Protein AF-0000000077060217 (afdb_homodimer)

Organism: Zymoseptoria tritici (strain CBS 115943 / IPO323) (NCBI:txid336722)

Foldseek 3Di:
DDKAKDKDKDWLDPPPDPPQDFLLLLQLLVVCCLAFVVLQDVQWPGKDFDDDDDFKTWIKTWGPDDVVRHTDIWIWIWGHDPPFKIWTATPVGKIKMWGWDADDVSDRRRIMIMIIITDDDPPDDPPDPVSVVVNVVVHVVNVSRRVSSSVSSNVCVVVVNRD/DDKAKDKDKDWLDPPPDPPQDFLLLLQLLVVCCLAFVVLQDVQWPGKDFDDDDDFKTWIKTWGPDDVVRHTDIWIWIWGHDPPFKIWTATPVGKIKMWGWDADDVSDRRRIMIMIIITDDDPPDDPPDPVSVVVNVVVHVVNVSRRVSSSVSSNVCVVVVNRD

Nearest PDB structures (foldseek):
  2ffs-assembly1_B  TM=7.311E-01  e=1.192E-08  Pseudomonas aeruginosa PAO1
  3tvr-assembly1_A  TM=7.429E-01  e=2.629E-05  Streptomyces coelicolor
  2kf2-assembly1_A  TM=7.681E-01  e=3.930E-05  Streptomyces coelicolor A3(2)
  2il5-assembly1_A  TM=6.951E-01  e=1.862E-05  Staphylococcus aureus subsp. aureus USA300
  7v28-assembly1_F  TM=3.786E-01  e=3.082E-02  Comamonas testosteroni KF-1

InterPro domains:
  IPR015075 Acetylaranotin biosynthesis cluster protein L [PF08982] (6-160)
  IPR023393 START-like domain supe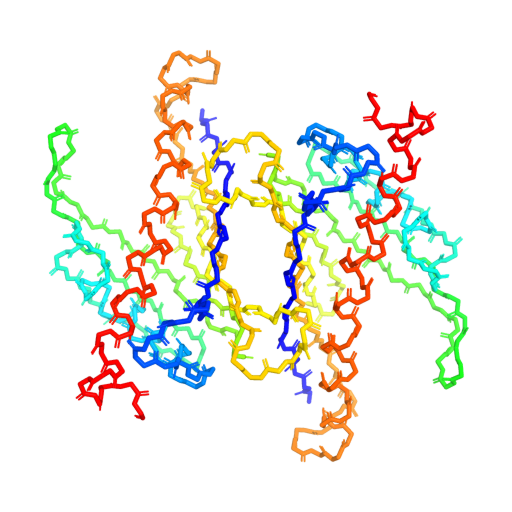rfamily [G3DSA:3.30.530.20] (7-161)

Secondary structure (DSSP, 8-state):
-EEEEEEEEEESS-TT-SSPPPHHHHHHHHHHHHH-GGGT-TTEEEEEEEEEETTEEEEEEEE--BTTB--EEEEEEEEEETTTEEEEE-TTS-EEEEEEEE-TT--TT-EEEEEEEEEEETT--TTSHHHHHHHHHHHHHHHHHHHHHHHHHHHHHHTT---/-EEEEEEEEEESS-TT-SSPPPHHHHHHHHHHHHH-GGGT-TTEEEEEEEEEETTEEEEEEEE--BTTB--EEEEEEEEEETTTEEEEE-TTS-EEEEEEEE-TT--TT-EEEEEEEEEEETT--TTSHHHHHHHHHHHHHHHHHHHHHHHHHHHHHHTT---

Sequence (326 aa):
MVVINCAYTEQINPAGATPVLTRDQVWNGLQRKIRKAQDFVPIITGCDVLEESENEVTREAHFKERPGYPAHSVKEVCKSYFPTRVDFWQPNGALITNTVSYGPSLEEGDMNMTYTFEWRHEDVKEGSEEHKKVAKYSIEGAKMAVHNSIEAMRKMAGAGELDMVVINCAYTEQINPAGATPVLTRDQVWNGLQRKIRKAQDFVPIITGCDVLEESENEVTREAHFKERPGYPAHSVKEVCKSYFPTRVDFWQPNGALITNTVSYGPSLEEGDMNMTYTFEWRHEDVKEGSEEHKKVAKYSIEGAKMAVHNSIEAMRKMAGAGELD

Structure (mmCIF, N/CA/C/O backbone):
data_AF-0000000077060217-model_v1
#
loop_
_entity.id
_entity.type
_entity.pdbx_description
1 polymer 'DUF1857-domain-containing protein'
#
loop_
_atom_site.group_PDB
_atom_site.id
_atom_site.type_symbol
_atom_site.label_atom_id
_atom_site.label_alt_id
_atom_site.label_comp_id
_atom_site.label_asym_id
_atom_site.label_entity_id
_atom_site.label_seq_id
_atom_site.pdbx_PDB_ins_code
_atom_site.Cartn_x
_atom_site.Cartn_y
_atom_site.Cartn_z
_atom_site.occupancy
_atom_site.B_iso_or_equiv
_atom_site.auth_seq_id
_atom_site.auth_comp_id
_atom_site.auth_asym_id
_atom_site.auth_atom_id
_atom_site.pdbx_PDB_model_num
ATOM 1 N N . MET A 1 1 ? -19.281 -11.391 10.977 1 89.06 1 MET A N 1
ATOM 2 C CA . MET A 1 1 ? -18.297 -10.328 10.812 1 89.06 1 MET A CA 1
ATOM 3 C C . MET A 1 1 ? -17.734 -10.32 9.391 1 89.06 1 MET A C 1
ATOM 5 O O . MET A 1 1 ? -17.375 -11.367 8.852 1 89.06 1 MET A O 1
ATOM 9 N N . VAL A 1 2 ? -17.797 -9.102 8.781 1 95.62 2 VAL A N 1
ATOM 10 C CA . VAL A 1 2 ? -17.328 -8.961 7.406 1 95.62 2 VAL A CA 1
ATOM 11 C C . VAL A 1 2 ? -16.078 -8.086 7.379 1 95.62 2 VAL A C 1
ATOM 13 O O . VAL A 1 2 ? -16.016 -7.066 8.07 1 95.62 2 VAL A O 1
ATOM 16 N N . VAL A 1 3 ? -15.078 -8.547 6.648 1 96.94 3 VAL A N 1
ATOM 17 C CA . VAL A 1 3 ? -13.891 -7.734 6.379 1 96.94 3 VAL A CA 1
ATOM 18 C C . VAL A 1 3 ? -13.898 -7.277 4.922 1 96.94 3 VAL A C 1
ATOM 20 O O . VAL A 1 3 ? -14.055 -8.094 4.012 1 96.94 3 VAL A O 1
ATOM 23 N N . ILE A 1 4 ? -13.773 -5.996 4.711 1 97.88 4 ILE A N 1
ATOM 24 C CA . ILE A 1 4 ? -13.719 -5.43 3.367 1 97.88 4 ILE A CA 1
ATOM 25 C C . ILE A 1 4 ? -12.32 -4.879 3.098 1 97.88 4 ILE A C 1
ATOM 27 O O . ILE A 1 4 ? -11.859 -3.975 3.797 1 97.88 4 ILE A O 1
ATOM 31 N N . ASN A 1 5 ? -11.711 -5.453 2.094 1 98.5 5 ASN A N 1
ATOM 32 C CA . ASN A 1 5 ? -10.43 -4.934 1.619 1 98.5 5 ASN A CA 1
ATOM 33 C C . ASN A 1 5 ? -10.578 -4.195 0.293 1 98.5 5 ASN A C 1
ATOM 35 O O . ASN A 1 5 ? -11.156 -4.727 -0.657 1 98.5 5 ASN A O 1
ATOM 39 N N . CYS A 1 6 ? -10.094 -3 0.225 1 98.69 6 CYS A N 1
ATOM 40 C CA . CYS A 1 6 ? -10.07 -2.268 -1.037 1 98.69 6 CYS A CA 1
ATOM 41 C C . CYS A 1 6 ? -8.945 -1.24 -1.051 1 98.69 6 CYS A C 1
ATOM 43 O O . CYS A 1 6 ? -8.344 -0.956 -0.012 1 98.69 6 CYS A O 1
ATOM 45 N N . ALA A 1 7 ? -8.625 -0.769 -2.238 1 98.94 7 ALA A N 1
ATOM 46 C CA . ALA A 1 7 ? -7.574 0.225 -2.422 1 98.94 7 ALA A CA 1
ATOM 47 C C . ALA A 1 7 ? -7.824 1.066 -3.67 1 98.94 7 ALA A C 1
ATOM 49 O O . ALA A 1 7 ? -8.5 0.623 -4.598 1 98.94 7 ALA A O 1
ATOM 50 N N . TYR A 1 8 ? -7.34 2.236 -3.629 1 98.94 8 TYR A N 1
ATOM 51 C CA . TYR A 1 8 ? -7.438 3.178 -4.738 1 98.94 8 TYR A CA 1
ATOM 52 C C . TYR A 1 8 ? -6.125 3.93 -4.934 1 98.94 8 TYR A C 1
ATOM 54 O O . TYR A 1 8 ? -5.449 4.27 -3.961 1 98.94 8 TYR A O 1
ATOM 62 N N . THR A 1 9 ? -5.766 4.164 -6.18 1 98.94 9 THR A N 1
ATOM 63 C CA . THR A 1 9 ? -4.539 4.871 -6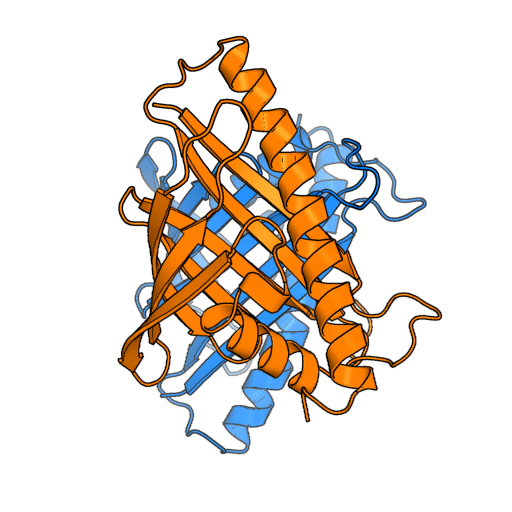.531 1 98.94 9 THR A CA 1
ATOM 64 C C . THR A 1 9 ? -4.836 6.031 -7.477 1 98.94 9 THR A C 1
ATOM 66 O O . THR A 1 9 ? -5.645 5.895 -8.398 1 98.94 9 THR A O 1
ATOM 69 N N . GLU A 1 10 ? -4.176 7.07 -7.191 1 98.69 10 GLU A N 1
ATOM 70 C CA . GLU A 1 10 ? -4.258 8.25 -8.047 1 98.69 10 GLU A CA 1
ATOM 71 C C . GLU A 1 10 ? -2.912 8.961 -8.141 1 98.69 10 GLU A C 1
ATOM 73 O O . GLU A 1 10 ? -2.15 8.984 -7.172 1 98.69 10 GLU A O 1
ATOM 78 N N . GLN A 1 11 ? -2.604 9.547 -9.398 1 98.75 11 GLN A N 1
ATOM 79 C CA . GLN A 1 11 ? -1.398 10.359 -9.516 1 98.75 11 GLN A CA 1
ATOM 80 C C . GLN A 1 11 ? -1.484 11.609 -8.641 1 98.75 11 GLN A C 1
ATOM 82 O O . GLN A 1 11 ? -2.518 12.281 -8.609 1 98.75 11 GLN A O 1
ATOM 87 N N . ILE A 1 12 ? -0.407 11.867 -7.988 1 98.88 12 ILE A N 1
ATOM 88 C CA . ILE A 1 12 ? -0.362 13.055 -7.145 1 98.88 12 ILE A CA 1
ATOM 89 C C . ILE A 1 12 ? -0.199 14.297 -8.016 1 98.88 12 ILE A C 1
ATOM 91 O O . ILE A 1 12 ? -0.831 15.328 -7.762 1 98.88 12 ILE A O 1
ATOM 95 N N . ASN A 1 13 ? 0.667 14.188 -9.039 1 98.75 13 ASN A N 1
ATOM 96 C CA . ASN A 1 13 ? 0.925 15.281 -9.969 1 98.75 13 ASN A CA 1
ATOM 97 C C . ASN A 1 13 ? 0.561 14.898 -11.398 1 98.75 13 ASN A C 1
ATOM 99 O O . ASN A 1 13 ? 1.44 14.75 -12.25 1 98.75 13 ASN A O 1
ATOM 103 N N . PRO A 1 14 ? -0.726 14.758 -11.695 1 97.44 14 PRO A N 1
ATOM 104 C CA . PRO A 1 14 ? -1.063 14.539 -13.109 1 97.44 14 PRO A CA 1
ATOM 105 C C . PRO A 1 14 ? -0.645 15.703 -14 1 97.44 14 PRO A C 1
ATOM 107 O O . PRO A 1 14 ? -0.306 16.781 -13.5 1 97.44 14 PRO A O 1
ATOM 110 N N . ALA A 1 15 ? -0.594 15.43 -15.273 1 95.38 15 ALA A N 1
ATOM 111 C CA . ALA A 1 15 ? -0.189 16.453 -16.219 1 95.38 15 ALA A CA 1
ATOM 112 C C . ALA A 1 15 ? -0.996 17.734 -16.031 1 95.38 15 ALA A C 1
ATOM 114 O O . ALA A 1 15 ? -2.225 17.688 -15.93 1 95.38 15 ALA A O 1
ATOM 115 N N . GLY A 1 16 ? -0.365 18.828 -15.797 1 96.44 16 GLY A N 1
ATOM 116 C CA . GLY A 1 16 ? -1.022 20.125 -15.711 1 96.44 16 GLY A CA 1
ATOM 117 C C . GLY A 1 16 ? -1.313 20.562 -14.289 1 96.44 16 GLY A C 1
ATOM 118 O O . GLY A 1 16 ? -1.732 21.688 -14.055 1 96.44 16 GLY A O 1
ATOM 119 N N . ALA A 1 17 ? -1.144 19.688 -13.344 1 97.19 17 ALA A N 1
ATOM 120 C CA . ALA A 1 17 ? -1.425 20.031 -11.953 1 97.19 17 ALA A CA 1
ATOM 121 C C . ALA A 1 17 ? -0.488 21.125 -11.461 1 97.19 17 ALA A C 1
ATOM 123 O O . ALA A 1 17 ? 0.718 21.078 -11.711 1 97.19 17 ALA A O 1
ATOM 124 N N . THR A 1 18 ? -1.042 22.172 -10.82 1 97.62 18 THR A N 1
ATOM 125 C CA . THR A 1 18 ? -0.276 23.266 -10.227 1 97.62 18 THR A CA 1
ATOM 126 C C . THR A 1 18 ? -0.83 23.625 -8.859 1 97.62 18 THR A C 1
ATOM 128 O O . THR A 1 18 ? -2.047 23.672 -8.664 1 97.62 18 THR A O 1
ATOM 131 N N . PRO A 1 19 ? 0.041 23.859 -7.922 1 98.31 19 PRO A N 1
ATOM 132 C CA . PRO A 1 19 ? 1.487 23.641 -8.008 1 98.31 19 PRO A CA 1
ATOM 133 C C . PRO A 1 19 ? 1.864 22.172 -8.062 1 98.31 19 PRO A C 1
ATOM 135 O O . PRO A 1 19 ? 1.075 21.312 -7.66 1 98.31 19 PRO A O 1
ATOM 138 N N . VAL A 1 20 ? 3.039 21.844 -8.68 1 98.25 20 VAL A N 1
ATOM 139 C CA . VAL A 1 20 ? 3.588 20.5 -8.609 1 98.25 20 VAL A CA 1
ATOM 140 C C . VAL A 1 20 ? 4.078 20.203 -7.195 1 98.25 20 VAL A C 1
ATOM 142 O O . VAL A 1 20 ? 4.91 20.938 -6.656 1 98.25 20 VAL A O 1
ATOM 145 N N . LEU A 1 21 ? 3.576 19.203 -6.574 1 98.69 21 LEU A N 1
ATOM 146 C CA . LEU A 1 21 ? 3.941 18.859 -5.203 1 98.69 21 LEU A CA 1
ATOM 147 C C . LEU A 1 21 ? 5.27 18.109 -5.16 1 98.69 21 LEU A C 1
ATOM 149 O O . LEU A 1 21 ? 5.52 17.234 -5.992 1 98.69 21 LEU A O 1
ATOM 153 N N . THR A 1 22 ? 6.082 18.469 -4.227 1 98.12 22 THR A N 1
ATOM 154 C CA . THR A 1 22 ? 7.309 17.719 -3.977 1 98.12 22 THR A CA 1
ATOM 155 C C . THR A 1 22 ? 7.055 16.578 -3.004 1 98.12 22 THR A C 1
ATOM 157 O O . THR A 1 22 ? 6.055 16.578 -2.283 1 98.12 22 THR A O 1
ATOM 160 N N . ARG A 1 23 ? 7.91 15.664 -2.996 1 97.81 23 ARG A N 1
ATOM 161 C CA . ARG A 1 23 ? 7.793 14.547 -2.064 1 97.81 23 ARG A CA 1
ATOM 162 C C . ARG A 1 23 ? 7.797 15.039 -0.62 1 97.81 23 ARG A C 1
ATOM 164 O O . ARG A 1 23 ? 7.078 14.5 0.225 1 97.81 23 ARG A O 1
ATOM 171 N N . ASP A 1 24 ? 8.648 16.016 -0.335 1 97.94 24 ASP A N 1
ATOM 172 C CA . ASP A 1 24 ? 8.688 16.578 1.01 1 97.94 24 ASP A CA 1
ATOM 173 C C . ASP A 1 24 ? 7.344 17.203 1.385 1 97.94 24 ASP A C 1
ATOM 175 O O . ASP A 1 24 ? 6.859 17.016 2.506 1 97.94 24 ASP A O 1
ATOM 179 N N . GLN A 1 25 ? 6.773 17.953 0.489 1 98.62 25 GLN A N 1
ATOM 180 C CA . GLN A 1 25 ? 5.473 18.562 0.739 1 98.62 25 GLN A CA 1
ATOM 181 C C . GLN A 1 25 ? 4.402 17.5 0.978 1 98.62 25 GLN A C 1
ATOM 183 O O . GLN A 1 25 ? 3.578 17.625 1.883 1 98.62 25 GLN A O 1
ATOM 188 N N . VAL A 1 26 ? 4.414 16.422 0.156 1 98.81 26 VAL A N 1
ATOM 189 C CA . VAL A 1 26 ? 3.439 15.344 0.307 1 98.81 26 VAL A CA 1
ATOM 190 C C . VAL A 1 26 ? 3.611 14.68 1.671 1 98.81 26 VAL A C 1
ATOM 192 O O . VAL A 1 26 ? 2.631 14.445 2.381 1 98.81 26 VAL A O 1
ATOM 195 N N . TRP A 1 27 ? 4.863 14.43 2.043 1 98.62 27 TRP A N 1
ATOM 196 C CA . TRP A 1 27 ? 5.125 13.805 3.336 1 98.62 27 TRP A CA 1
ATOM 197 C C . TRP A 1 27 ? 4.672 14.711 4.477 1 98.62 27 TRP A C 1
ATOM 199 O O . TRP A 1 27 ? 4.031 14.25 5.426 1 98.62 27 TRP A O 1
ATOM 209 N N . ASN A 1 28 ? 5.02 15.969 4.367 1 98.69 28 ASN A N 1
ATOM 210 C CA . ASN A 1 28 ? 4.566 16.906 5.383 1 98.69 28 ASN A CA 1
ATOM 211 C C . ASN A 1 28 ? 3.045 16.953 5.465 1 98.69 28 ASN A C 1
ATOM 213 O O . ASN A 1 28 ? 2.482 17.094 6.555 1 98.69 28 ASN A O 1
ATOM 217 N N . GLY A 1 29 ? 2.424 16.891 4.352 1 98.81 29 GLY A N 1
ATOM 218 C CA . GLY A 1 29 ? 0.973 16.797 4.32 1 98.81 29 GLY A CA 1
ATOM 219 C C . GLY A 1 29 ? 0.442 15.578 5.051 1 98.81 29 GLY A C 1
ATOM 22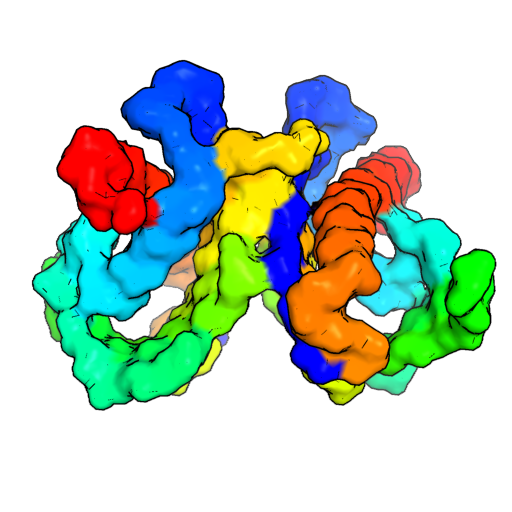0 O O . GLY A 1 29 ? -0.513 15.68 5.824 1 98.81 29 GLY A O 1
ATOM 221 N N . LEU A 1 30 ? 1.032 14.438 4.836 1 98.81 30 LEU A N 1
ATOM 222 C CA . LEU A 1 30 ? 0.621 13.219 5.527 1 98.81 30 LEU A CA 1
ATOM 223 C C . LEU A 1 30 ? 0.795 13.367 7.035 1 98.81 30 LEU A C 1
ATOM 225 O O . LEU A 1 30 ? -0.039 12.891 7.809 1 98.81 30 LEU A O 1
ATOM 229 N N . GLN A 1 31 ? 1.888 13.984 7.395 1 98.56 31 GLN A N 1
ATOM 230 C CA . GLN A 1 31 ? 2.104 14.203 8.82 1 98.56 31 GLN A CA 1
ATOM 231 C C . GLN A 1 31 ? 1.046 15.141 9.398 1 98.56 31 GLN A C 1
ATOM 233 O O . GLN A 1 31 ? 0.592 14.945 10.531 1 98.56 31 GLN A O 1
ATOM 238 N N . ARG A 1 32 ? 0.699 16.156 8.664 1 98.62 32 ARG A N 1
ATOM 239 C CA . ARG A 1 32 ? -0.398 17.016 9.094 1 98.62 32 ARG A CA 1
ATOM 240 C C . ARG A 1 32 ? -1.701 16.234 9.195 1 98.62 32 ARG A C 1
ATOM 242 O O . ARG A 1 32 ? -2.471 16.422 10.141 1 98.62 32 ARG A O 1
ATOM 249 N N . LYS A 1 33 ? -1.982 15.375 8.273 1 98.75 33 LYS A N 1
ATOM 250 C CA . LYS A 1 33 ? -3.207 14.578 8.258 1 98.75 33 LYS A CA 1
ATOM 251 C C . LYS A 1 33 ? -3.318 13.711 9.508 1 98.75 33 LYS A C 1
ATOM 253 O O . LYS A 1 33 ? -4.422 13.453 9.992 1 98.75 33 LYS A O 1
ATOM 258 N N . ILE A 1 34 ? -2.236 13.258 9.992 1 98.56 34 ILE A N 1
ATOM 259 C CA . ILE A 1 34 ? -2.195 12.461 11.219 1 98.56 34 ILE A CA 1
ATOM 260 C C . ILE A 1 34 ? -2.688 13.297 12.398 1 98.56 34 ILE A C 1
ATOM 262 O O . ILE A 1 34 ? -3.375 12.789 13.281 1 98.56 34 ILE A O 1
ATOM 266 N N . ARG A 1 35 ? -2.467 14.531 12.383 1 98.38 35 ARG A N 1
ATOM 267 C CA . ARG A 1 35 ? -2.689 15.375 13.547 1 98.38 35 ARG A CA 1
ATOM 268 C C . ARG A 1 35 ? -3.918 16.266 13.352 1 98.38 35 ARG A C 1
ATOM 270 O O . ARG A 1 35 ? -4.566 16.656 14.32 1 98.38 35 ARG A O 1
ATOM 277 N N . LYS A 1 36 ? -4.148 16.594 12.133 1 98.38 36 LYS A N 1
ATOM 278 C CA . LYS A 1 36 ? -5.246 17.484 11.766 1 98.38 36 LYS A CA 1
ATOM 279 C C . LYS A 1 36 ? -6.02 16.938 10.57 1 98.38 36 LYS A C 1
ATOM 281 O O . LYS A 1 36 ? -6.172 17.625 9.555 1 98.38 36 LYS A O 1
ATOM 286 N N . ALA A 1 37 ? -6.617 15.852 10.758 1 98.31 37 ALA A N 1
ATOM 287 C CA . ALA A 1 37 ? -7.289 15.148 9.672 1 98.31 37 ALA A CA 1
ATOM 288 C C . ALA A 1 37 ? -8.469 15.961 9.141 1 98.31 37 ALA A C 1
ATOM 290 O O . ALA A 1 37 ? -8.891 15.789 7.996 1 98.31 37 ALA A O 1
ATOM 291 N N . GLN A 1 38 ? -9.016 16.844 9.914 1 98 38 GLN A N 1
ATOM 292 C CA . GLN A 1 38 ? -10.148 17.672 9.508 1 98 38 GLN A CA 1
ATOM 293 C C . GLN A 1 38 ? -9.773 18.578 8.336 1 98 38 GLN A C 1
ATOM 295 O O . GLN A 1 38 ? -10.648 19.094 7.637 1 98 38 GLN A O 1
ATOM 300 N N . ASP A 1 39 ? -8.5 18.781 8.148 1 97.69 39 ASP A N 1
ATOM 301 C CA . ASP A 1 39 ? -8.039 19.578 7.016 1 97.69 39 ASP A CA 1
ATOM 302 C C . ASP A 1 39 ? -8.195 18.812 5.707 1 97.69 39 ASP A C 1
ATOM 304 O O . ASP A 1 39 ? -8.117 19.391 4.625 1 97.69 39 ASP A O 1
ATOM 308 N N . PHE A 1 40 ? -8.477 17.484 5.742 1 97.94 40 PHE A N 1
ATOM 309 C CA . PHE A 1 40 ? -8.414 16.625 4.562 1 97.94 40 PHE A CA 1
ATOM 310 C C . PHE A 1 40 ? -9.742 15.914 4.344 1 97.94 40 PHE A C 1
ATOM 312 O O . PHE A 1 40 ? -10.117 15.625 3.205 1 97.94 40 PHE A O 1
ATOM 319 N N . VAL A 1 41 ? -10.391 15.562 5.449 1 94.81 41 VAL A N 1
ATOM 320 C CA . VAL A 1 41 ? -11.562 14.695 5.43 1 94.81 41 VAL A CA 1
ATOM 321 C C . VAL A 1 41 ? -12.773 15.445 5.977 1 94.81 41 VAL A C 1
ATOM 323 O O . VAL A 1 41 ? -12.883 15.672 7.184 1 94.81 41 VAL A O 1
ATOM 326 N N . PRO A 1 42 ? -13.719 15.703 5.16 1 92.81 42 PRO A N 1
ATOM 327 C CA . PRO A 1 42 ? -14.797 16.625 5.539 1 92.81 42 PRO A CA 1
ATOM 328 C C . PRO A 1 42 ? -15.625 16.125 6.715 1 92.81 42 PRO A C 1
ATOM 330 O O . PRO A 1 42 ? -16.172 16.922 7.477 1 92.81 42 PRO A O 1
ATOM 333 N N . ILE A 1 43 ? -15.75 14.828 6.859 1 93.69 43 ILE A N 1
ATOM 334 C CA . ILE A 1 43 ? -16.625 14.297 7.891 1 93.69 43 ILE A CA 1
ATOM 335 C C . ILE A 1 43 ? -15.922 14.336 9.242 1 93.69 43 ILE A C 1
ATOM 337 O O . ILE A 1 43 ? -16.547 14.133 10.289 1 93.69 43 ILE A O 1
ATOM 341 N N . ILE A 1 44 ? -14.617 14.508 9.242 1 97.19 44 ILE A N 1
ATOM 342 C CA . ILE A 1 44 ? -13.867 14.609 10.492 1 97.19 44 ILE A CA 1
ATOM 343 C C . ILE A 1 44 ? -13.898 16.047 10.992 1 97.19 44 ILE A C 1
ATOM 345 O O . ILE A 1 44 ? -13.508 16.969 10.266 1 97.19 44 ILE A O 1
ATOM 349 N N . THR A 1 45 ? -14.281 16.203 12.242 1 97.88 45 THR A N 1
ATOM 350 C CA . THR A 1 45 ? -14.469 17.547 12.781 1 97.88 45 THR A CA 1
ATOM 351 C C . THR A 1 45 ? -13.242 18 13.562 1 97.88 45 THR A C 1
ATOM 353 O O . THR A 1 45 ? -13.086 19.188 13.859 1 97.88 45 THR A O 1
ATOM 356 N N . GLY A 1 46 ? -12.438 17.047 13.992 1 98.06 46 GLY A N 1
ATOM 357 C CA . GLY A 1 46 ? -11.227 17.344 14.742 1 98.06 46 GLY A CA 1
ATOM 358 C C . GLY A 1 46 ? -10.461 16.109 15.156 1 98.06 46 GLY A C 1
ATOM 359 O O . GLY A 1 46 ? -10.969 14.992 15.039 1 98.06 46 GLY A O 1
ATOM 360 N N . CYS A 1 47 ? -9.258 16.359 15.523 1 98.56 47 CYS A N 1
ATOM 361 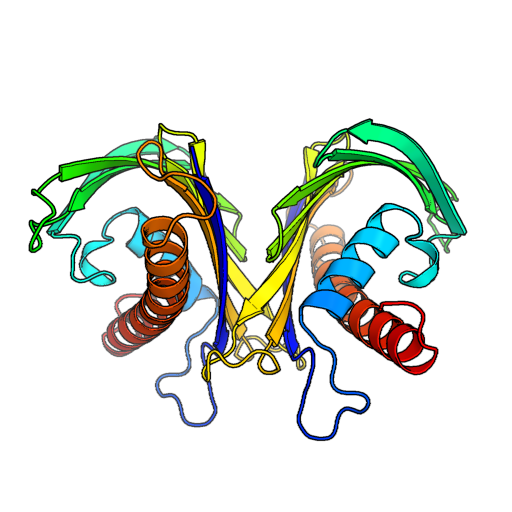C CA . CYS A 1 47 ? -8.398 15.312 16.047 1 98.56 47 CYS A CA 1
ATOM 362 C C . CYS A 1 47 ? -7.676 15.781 17.312 1 98.56 47 CYS A C 1
ATOM 364 O O . CYS A 1 47 ? -7.219 16.922 17.375 1 98.56 47 CYS A O 1
ATOM 366 N N . ASP A 1 48 ? -7.602 14.891 18.297 1 98.75 48 ASP A N 1
ATOM 367 C CA . ASP A 1 48 ? -6.785 15.109 19.5 1 98.75 48 ASP A CA 1
ATOM 368 C C . ASP A 1 48 ? -5.582 14.172 19.516 1 98.75 48 ASP A C 1
ATOM 370 O O . ASP A 1 48 ? -5.742 12.945 19.469 1 98.75 48 ASP A O 1
ATOM 374 N N . VAL A 1 49 ? -4.406 14.742 19.547 1 98.75 49 VAL A N 1
ATOM 375 C CA . VAL A 1 49 ? -3.217 13.922 19.75 1 98.75 49 VAL A CA 1
ATOM 376 C C . VAL A 1 49 ? -3.111 13.516 21.219 1 98.75 49 VAL A C 1
ATOM 378 O O . VAL A 1 49 ? -2.994 14.367 22.109 1 98.75 49 VAL A O 1
ATOM 381 N N . LEU A 1 50 ? -3.113 12.258 21.453 1 98.75 50 LEU A N 1
ATOM 382 C CA . LEU A 1 50 ? -3.109 11.75 22.828 1 98.75 50 LEU A CA 1
ATOM 383 C C . LEU A 1 50 ? -1.692 11.398 23.266 1 98.75 50 LEU A C 1
ATOM 385 O O . LEU A 1 50 ? -1.344 11.578 24.438 1 98.75 50 LEU A O 1
ATOM 389 N N . GLU A 1 51 ? -0.956 10.75 22.391 1 98.38 51 GLU A N 1
ATOM 390 C CA . GLU A 1 51 ? 0.426 10.336 22.625 1 98.38 51 GLU A CA 1
ATOM 391 C C . GLU A 1 51 ? 1.251 10.453 21.344 1 98.38 51 GLU A C 1
ATOM 393 O O . GLU A 1 51 ? 0.727 10.273 20.234 1 98.38 51 GLU A O 1
ATOM 398 N N . GLU A 1 52 ? 2.51 10.836 21.531 1 97.12 52 GLU A N 1
ATOM 399 C CA . GLU A 1 52 ? 3.383 10.914 20.359 1 97.12 52 GLU A CA 1
ATOM 400 C C . GLU A 1 52 ? 4.789 10.43 20.688 1 97.12 52 GLU A C 1
ATOM 402 O O . GLU A 1 52 ? 5.316 10.711 21.766 1 97.12 52 GLU A O 1
ATOM 407 N N . SER A 1 53 ? 5.281 9.562 19.875 1 95.44 53 SER A N 1
ATOM 408 C CA . SER A 1 53 ? 6.672 9.117 19.875 1 95.44 53 SER A CA 1
ATOM 409 C C . SER A 1 53 ? 7.324 9.352 18.516 1 95.44 53 SER A C 1
ATOM 411 O O . SER A 1 53 ? 6.742 9.992 17.641 1 95.44 53 SER A O 1
ATOM 413 N N . GLU A 1 54 ? 8.547 8.914 18.25 1 93.44 54 GLU A N 1
ATOM 414 C CA . GLU A 1 54 ? 9.336 9.227 17.062 1 93.44 54 GLU A CA 1
ATOM 415 C C . GLU A 1 54 ? 8.562 8.906 15.789 1 93.44 54 GLU A C 1
ATOM 417 O O . GLU A 1 54 ? 8.492 9.734 14.875 1 93.44 54 GLU A O 1
ATOM 422 N N . ASN A 1 55 ? 7.922 7.789 15.68 1 96.75 55 ASN A N 1
ATOM 423 C CA . ASN A 1 55 ? 7.262 7.438 14.422 1 96.75 55 ASN A CA 1
ATOM 424 C C . ASN A 1 55 ? 5.82 6.992 14.656 1 96.75 55 ASN A C 1
ATOM 426 O O . ASN A 1 55 ? 5.258 6.254 13.844 1 96.75 55 ASN A O 1
ATOM 430 N N . GLU A 1 56 ? 5.355 7.414 15.875 1 98.56 56 GLU A N 1
ATOM 431 C CA . GLU A 1 56 ? 4.012 6.961 16.203 1 98.56 56 GLU A CA 1
ATOM 432 C C . GLU A 1 56 ? 3.201 8.07 16.875 1 98.56 56 GLU A C 1
ATOM 434 O O . GLU A 1 56 ? 3.717 8.789 17.734 1 98.56 56 GLU A O 1
ATOM 439 N N . VAL A 1 57 ? 1.992 8.281 16.453 1 98.81 57 VAL A N 1
ATOM 440 C CA . VAL A 1 57 ? 1.036 9.211 17.047 1 98.81 57 VAL A CA 1
ATOM 441 C C . VAL A 1 57 ? -0.265 8.484 17.359 1 98.81 57 VAL A C 1
ATOM 443 O O . VAL A 1 57 ? -0.858 7.844 16.484 1 98.81 57 VAL A O 1
ATOM 446 N N . THR A 1 58 ? -0.592 8.453 18.578 1 98.88 58 THR A N 1
ATOM 447 C CA . THR A 1 58 ? -1.935 8.016 18.953 1 98.88 58 THR A CA 1
ATOM 448 C C . THR A 1 58 ? -2.895 9.203 19 1 98.88 58 THR A C 1
ATOM 450 O O . THR A 1 58 ? -2.641 10.195 19.688 1 98.88 58 THR A O 1
ATOM 453 N N . ARG A 1 59 ? -3.996 9.07 18.219 1 98.81 59 ARG A N 1
ATOM 454 C CA . ARG A 1 59 ? -4.941 10.18 18.172 1 98.81 59 ARG A CA 1
ATOM 455 C C . ARG A 1 59 ? -6.375 9.688 18.359 1 98.81 59 ARG A C 1
ATOM 457 O O . ARG A 1 59 ? -6.637 8.484 18.297 1 98.81 59 ARG A O 1
ATOM 464 N N . GLU A 1 60 ? -7.184 10.641 18.766 1 98.81 60 GLU A N 1
ATOM 465 C CA . GLU A 1 60 ? -8.633 10.469 18.703 1 98.81 60 GLU A CA 1
ATOM 466 C C . GLU A 1 60 ? -9.234 11.352 17.609 1 98.81 60 GLU A C 1
ATOM 468 O O . GLU A 1 60 ? -9.164 12.578 17.672 1 98.81 60 GLU A O 1
ATOM 473 N N . ALA A 1 61 ? -9.766 10.711 16.562 1 98.56 61 ALA A N 1
ATOM 474 C CA . ALA A 1 61 ? -10.445 11.422 15.477 1 98.56 61 ALA A CA 1
ATOM 475 C C . ALA A 1 61 ? -11.945 11.523 15.734 1 98.56 61 ALA A C 1
ATOM 477 O O . ALA A 1 61 ? -12.586 10.531 16.094 1 98.56 61 ALA A O 1
ATOM 478 N N . HIS A 1 62 ? -12.477 12.711 15.547 1 98.56 62 HIS A N 1
ATOM 479 C CA . HIS A 1 62 ? -13.891 12.961 15.805 1 98.56 62 HIS A CA 1
ATOM 480 C C . HIS A 1 62 ? -14.672 13.055 14.5 1 98.56 62 HIS A C 1
ATOM 482 O O . HIS A 1 62 ? -14.344 13.867 13.633 1 98.56 62 HIS A O 1
ATOM 488 N N . PHE A 1 63 ? -15.68 12.234 14.391 1 97.31 63 PHE A N 1
ATOM 489 C CA . PHE A 1 63 ? -16.516 12.188 13.195 1 97.31 63 PHE A CA 1
ATOM 490 C C . PHE A 1 63 ? -17.875 12.828 13.453 1 97.31 63 PHE A C 1
ATOM 492 O O . PHE A 1 63 ? -18.484 12.586 14.492 1 97.31 63 PHE A O 1
ATOM 499 N N . LYS A 1 64 ? -18.297 13.57 12.523 1 96.75 64 LYS A N 1
ATOM 500 C CA . LYS A 1 64 ? -19.594 14.219 12.672 1 96.75 64 LYS A CA 1
ATOM 501 C C . LYS A 1 64 ? -20.734 13.258 12.367 1 96.75 64 LYS A C 1
ATOM 503 O O . LYS A 1 64 ? -20.5 12.195 11.781 1 96.75 64 LYS A O 1
ATOM 508 N N . GLU A 1 65 ? -21.875 13.594 12.789 1 94.69 65 GLU A N 1
ATOM 509 C CA . GLU A 1 65 ? -23.062 12.797 12.508 1 94.69 65 GLU A CA 1
ATOM 510 C C . GLU A 1 65 ? -23.391 12.82 11.016 1 94.69 65 GLU A C 1
ATOM 512 O O . GLU A 1 65 ? -23.188 13.828 10.344 1 94.69 65 GLU A O 1
ATOM 517 N N . ARG A 1 66 ? -23.797 11.648 10.547 1 88.5 66 ARG A N 1
ATOM 518 C CA . ARG A 1 66 ? -24.344 11.484 9.211 1 88.5 66 ARG A CA 1
ATOM 519 C C . ARG A 1 66 ? -25.672 10.727 9.258 1 88.5 66 ARG A C 1
ATOM 521 O O . ARG A 1 66 ? -26.016 10.133 10.273 1 88.5 66 ARG A O 1
ATOM 528 N N . PRO A 1 67 ? -26.438 10.977 8.297 1 85.81 67 PRO A N 1
ATOM 529 C CA . PRO A 1 67 ? -27.672 10.195 8.32 1 85.81 67 PRO A CA 1
ATOM 530 C C . PRO A 1 67 ? -27.438 8.719 8.602 1 85.81 67 PRO A C 1
ATOM 532 O O . PRO A 1 67 ? -26.703 8.055 7.867 1 85.81 67 PRO A O 1
ATOM 535 N N . GLY A 1 68 ? -28.016 8.273 9.641 1 83.31 68 GLY A N 1
ATOM 536 C CA . GLY A 1 68 ? -27.906 6.875 10 1 83.31 68 GLY A CA 1
ATOM 537 C C . GLY A 1 68 ? -26.641 6.555 10.789 1 83.31 68 GLY A C 1
ATOM 538 O O . GLY A 1 68 ? -26.453 5.418 11.219 1 83.31 68 GLY A O 1
ATOM 539 N N . TYR A 1 69 ? -25.844 7.52 10.961 1 85.69 69 TYR A N 1
ATOM 540 C CA . TYR A 1 69 ? -24.594 7.324 11.68 1 85.69 69 TYR A CA 1
ATOM 541 C C . TYR A 1 69 ? -24.375 8.422 12.711 1 85.69 69 TYR A C 1
ATOM 543 O O . TYR A 1 69 ? -24 9.547 12.359 1 85.69 69 TYR A O 1
ATOM 551 N N . PRO A 1 70 ? -24.578 8.07 13.953 1 93.5 70 PRO A N 1
ATOM 552 C CA . PRO A 1 70 ? -24.344 9.086 14.984 1 93.5 70 PRO A CA 1
ATOM 553 C C . PRO A 1 70 ? -22.891 9.547 15.039 1 93.5 70 PRO A C 1
ATOM 555 O O . PRO A 1 70 ? -22 8.812 14.641 1 93.5 70 PRO A O 1
ATOM 558 N N . ALA A 1 71 ? -22.766 10.789 15.555 1 96.88 71 ALA A N 1
ATOM 559 C CA . ALA A 1 71 ? -21.406 11.281 15.805 1 96.88 71 ALA A CA 1
ATOM 560 C C . ALA A 1 71 ? -20.641 10.328 16.719 1 96.88 71 ALA A C 1
ATOM 562 O O . ALA A 1 71 ? -21.219 9.742 17.641 1 96.88 71 ALA A O 1
ATOM 563 N N . HIS A 1 72 ? -19.344 10.148 16.422 1 96.88 72 HIS A N 1
ATOM 564 C CA . HIS A 1 72 ? -18.531 9.258 17.234 1 96.88 72 HIS A CA 1
ATOM 565 C C . HIS A 1 72 ? -17.047 9.594 17.094 1 96.88 72 HIS A C 1
ATOM 567 O O . HIS A 1 72 ? -16.672 10.445 16.281 1 96.88 72 HIS A O 1
ATOM 573 N N . SER A 1 73 ? -16.266 9 17.953 1 98 73 SER A N 1
ATOM 574 C CA . SER A 1 73 ? -14.812 9.148 17.891 1 98 73 SER A CA 1
ATOM 575 C C . SER A 1 73 ? -14.125 7.793 17.781 1 98 73 SER A C 1
ATOM 577 O O . SER A 1 73 ? -14.656 6.777 18.234 1 98 73 SER A O 1
ATOM 579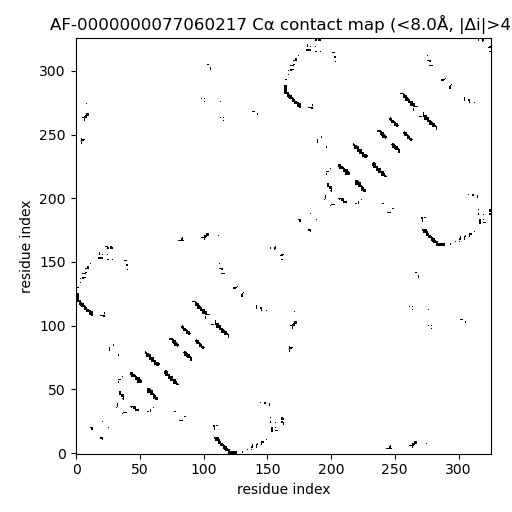 N N . VAL A 1 74 ? -13.016 7.824 17.125 1 97.75 74 VAL A N 1
ATOM 580 C CA . VAL A 1 74 ? -12.219 6.609 16.984 1 97.75 74 VAL A CA 1
ATOM 581 C C . VAL A 1 74 ? -10.781 6.887 17.422 1 97.75 74 VAL A C 1
ATOM 583 O O . VAL A 1 74 ? -10.156 7.84 16.953 1 97.75 74 VAL A O 1
ATOM 586 N N . LYS A 1 75 ? -10.312 6.094 18.359 1 98.62 75 LYS A N 1
ATOM 587 C CA . LYS A 1 75 ? -8.891 6.141 18.703 1 98.62 75 LYS A CA 1
ATOM 588 C C . LYS A 1 75 ? -8.062 5.367 17.688 1 98.62 75 LYS A C 1
ATOM 590 O O . LYS A 1 75 ? -8.359 4.211 17.375 1 98.62 75 LYS A O 1
ATOM 595 N N . GLU A 1 76 ? -7.055 6.051 17.109 1 98.75 76 GLU A N 1
ATOM 596 C CA . GLU A 1 76 ? -6.195 5.414 16.109 1 98.75 76 GLU A CA 1
ATOM 597 C C . GLU A 1 76 ? -4.723 5.555 16.5 1 98.75 76 GLU A C 1
ATOM 599 O O . GLU A 1 76 ? -4.312 6.574 17.047 1 98.75 76 GLU A O 1
ATOM 604 N N . VAL A 1 77 ? -3.975 4.469 16.328 1 98.81 77 VAL A N 1
ATOM 605 C CA . VAL A 1 77 ? -2.518 4.527 16.375 1 98.81 77 VAL A CA 1
ATOM 606 C C . VAL A 1 77 ? -1.956 4.695 14.969 1 98.81 77 VAL A C 1
ATOM 608 O O . VAL A 1 77 ? -2.125 3.822 14.117 1 98.81 77 VAL A O 1
ATOM 611 N N . CYS A 1 78 ? -1.335 5.852 14.727 1 98.88 78 CYS A N 1
ATOM 612 C CA . CYS A 1 78 ? -0.765 6.191 13.43 1 98.88 78 CYS A CA 1
ATOM 613 C C . CYS A 1 78 ? 0.744 5.977 13.422 1 98.88 78 CYS A C 1
ATOM 615 O O . CYS A 1 78 ? 1.461 6.543 14.25 1 98.88 78 CYS A O 1
ATOM 617 N N . LYS A 1 79 ? 1.263 5.121 12.562 1 98.81 79 LYS A N 1
ATOM 618 C CA . LYS A 1 79 ? 2.689 4.832 12.453 1 98.81 79 LYS A CA 1
ATOM 619 C C . LYS A 1 79 ? 3.25 5.34 11.125 1 98.81 79 LYS A C 1
ATOM 621 O O . LYS A 1 79 ? 2.693 5.059 10.062 1 98.81 79 LYS A O 1
ATOM 626 N N . SER A 1 80 ? 4.34 6.051 11.273 1 98.69 80 SER A N 1
ATOM 627 C CA . SER A 1 80 ? 4.973 6.652 10.102 1 98.69 80 SER A CA 1
ATOM 628 C C . SER A 1 80 ? 6.199 5.855 9.672 1 98.69 80 SER A C 1
ATOM 630 O O . SER A 1 80 ? 7.051 5.52 10.5 1 98.69 80 SER A O 1
ATOM 632 N N . TYR A 1 81 ? 6.258 5.559 8.406 1 98.44 81 TYR A N 1
ATOM 633 C CA . TYR A 1 81 ? 7.406 4.938 7.758 1 98.44 81 TYR A CA 1
ATOM 634 C C . TYR A 1 81 ? 7.98 5.844 6.676 1 98.44 81 TYR A C 1
ATOM 636 O O . TYR A 1 81 ? 7.695 5.656 5.488 1 98.44 81 TYR A O 1
ATOM 644 N N . PHE A 1 82 ? 8.828 6.797 7.105 1 97.69 82 PHE A N 1
ATOM 645 C CA . PHE A 1 82 ? 9.375 7.848 6.258 1 97.69 82 PHE A CA 1
ATOM 646 C C . PHE A 1 82 ? 10.164 7.258 5.098 1 97.69 82 PHE A C 1
ATOM 648 O O . PHE A 1 82 ? 10.938 6.32 5.281 1 97.69 82 PHE A O 1
ATOM 655 N N . PRO A 1 83 ? 9.93 7.816 3.975 1 97.75 83 PRO A N 1
ATOM 656 C CA . PRO A 1 83 ? 9.008 8.859 3.514 1 97.75 83 PRO A CA 1
ATOM 657 C C . PRO A 1 83 ? 7.867 8.305 2.662 1 97.75 83 PRO A C 1
ATOM 659 O O . PRO A 1 83 ? 7.477 8.922 1.67 1 97.75 83 PRO A O 1
ATOM 662 N N . THR A 1 84 ? 7.418 7.121 3.023 1 98.56 84 THR A N 1
ATOM 663 C CA . THR A 1 84 ? 6.684 6.371 2.012 1 98.56 84 THR A CA 1
ATOM 664 C C . THR A 1 84 ? 5.27 6.059 2.492 1 98.56 84 THR A C 1
ATOM 666 O O . THR A 1 84 ? 4.332 6.004 1.692 1 98.56 84 THR A O 1
ATOM 669 N N . ARG A 1 85 ? 5.098 5.895 3.775 1 98.62 85 ARG A N 1
ATOM 670 C CA . ARG A 1 85 ? 3.898 5.172 4.188 1 98.62 85 ARG A CA 1
ATOM 671 C C . ARG A 1 85 ? 3.457 5.594 5.586 1 98.62 85 ARG A C 1
ATOM 673 O O . ARG A 1 85 ? 4.293 5.824 6.461 1 98.62 85 ARG A O 1
ATOM 680 N N . VAL A 1 86 ? 2.191 5.727 5.82 1 98.88 86 VAL A N 1
ATOM 681 C CA . VAL A 1 86 ? 1.579 5.895 7.137 1 98.88 86 VAL A CA 1
ATOM 682 C C . VAL A 1 86 ? 0.491 4.844 7.34 1 98.88 86 VAL A C 1
ATOM 684 O O . VAL A 1 86 ? -0.346 4.629 6.457 1 98.88 86 VAL A O 1
ATOM 687 N N . ASP A 1 87 ? 0.508 4.18 8.484 1 98.88 87 ASP A N 1
ATOM 688 C CA . ASP A 1 87 ? -0.532 3.236 8.891 1 98.88 87 ASP A CA 1
ATOM 689 C C . ASP A 1 87 ? -1.434 3.842 9.969 1 98.88 87 ASP A C 1
ATOM 691 O O . ASP A 1 87 ? -0.95 4.496 10.891 1 98.88 87 ASP A O 1
ATOM 695 N N . PHE A 1 88 ? -2.707 3.662 9.82 1 98.88 88 PHE A N 1
ATOM 696 C CA . PHE A 1 88 ? -3.701 4.02 10.828 1 98.88 88 PHE A CA 1
ATOM 697 C C . PHE A 1 88 ? -4.379 2.771 11.383 1 98.88 88 PHE A C 1
ATOM 699 O O . PHE A 1 88 ? -5.195 2.146 10.703 1 98.88 88 PHE A O 1
ATOM 706 N N . TRP A 1 89 ? -4.043 2.439 12.594 1 98.69 89 TRP A N 1
ATOM 707 C CA . TRP A 1 89 ? -4.613 1.264 13.242 1 98.69 89 TRP A CA 1
ATOM 708 C C . TRP A 1 89 ? -5.801 1.648 14.117 1 98.69 89 TRP A C 1
ATOM 710 O O . TRP A 1 89 ? -5.699 2.551 14.953 1 98.69 89 TRP A O 1
ATOM 720 N N . GLN A 1 90 ? -6.891 0.953 13.922 1 98.25 90 GLN A N 1
ATOM 721 C CA . GLN A 1 90 ? -8.07 1.168 14.75 1 98.25 90 GLN A CA 1
ATOM 722 C C . GLN A 1 90 ? -8.203 0.077 15.812 1 98.25 90 GLN A C 1
ATOM 724 O O . GLN A 1 90 ? -7.633 -1.007 15.664 1 98.25 90 GLN A O 1
ATOM 729 N N . PRO A 1 91 ? -8.961 0.314 16.875 1 97.38 91 PRO A N 1
ATOM 730 C CA . PRO A 1 91 ? -9.047 -0.63 18 1 97.38 91 PRO A CA 1
ATOM 731 C C . PRO A 1 91 ? -9.656 -1.969 17.594 1 97.38 91 PRO A C 1
ATOM 733 O O . PRO A 1 91 ? -9.32 -3.008 18.156 1 97.38 91 PRO A O 1
ATOM 736 N N . ASN A 1 92 ? -10.562 -2.033 16.656 1 96 92 ASN A N 1
ATOM 737 C CA . ASN A 1 92 ? -11.227 -3.271 16.266 1 96 92 ASN A CA 1
ATOM 738 C C . ASN A 1 92 ? -10.359 -4.105 15.328 1 96 92 ASN A C 1
ATOM 740 O O . ASN A 1 92 ? -10.805 -5.129 14.805 1 96 92 ASN A O 1
ATOM 744 N N . GLY A 1 93 ? -9.133 -3.578 15.016 1 96.31 93 GLY A N 1
ATOM 745 C CA . GLY A 1 93 ? -8.203 -4.312 14.18 1 96.31 93 GLY A CA 1
ATOM 746 C C . GLY A 1 93 ? -8.164 -3.803 12.75 1 96.31 93 GLY A C 1
ATOM 747 O O . GLY A 1 93 ? -7.34 -4.25 11.945 1 96.31 93 GLY A O 1
ATOM 748 N N . ALA A 1 94 ? -9.039 -2.863 12.344 1 97.5 94 ALA A N 1
ATOM 749 C CA . ALA A 1 94 ? -9.008 -2.26 11.016 1 97.5 94 ALA A CA 1
ATOM 750 C C . ALA A 1 94 ? -7.684 -1.54 10.773 1 97.5 94 ALA A C 1
ATOM 752 O O . ALA A 1 94 ? -7.078 -1.011 11.711 1 97.5 94 ALA A O 1
ATOM 753 N N . LEU A 1 95 ? -7.281 -1.547 9.523 1 98.69 95 LEU A N 1
ATOM 754 C CA . LEU A 1 95 ? -6.039 -0.895 9.125 1 98.69 95 LEU A CA 1
ATOM 755 C C . LEU A 1 95 ? -6.242 -0.075 7.852 1 98.69 95 LEU A C 1
ATOM 757 O O . LEU A 1 95 ? -6.789 -0.573 6.867 1 98.69 95 LEU A O 1
ATOM 761 N N . ILE A 1 96 ? -5.871 1.179 7.91 1 98.75 96 ILE A N 1
ATOM 762 C CA . ILE A 1 96 ? -5.777 2.061 6.75 1 98.75 96 ILE A CA 1
ATOM 763 C C . ILE A 1 96 ? -4.312 2.404 6.48 1 98.75 96 ILE A C 1
ATOM 765 O O . ILE A 1 96 ? -3.572 2.766 7.398 1 98.75 96 ILE A O 1
ATOM 769 N N . THR A 1 97 ? -3.881 2.262 5.266 1 98.94 97 THR A N 1
ATOM 770 C CA . THR A 1 97 ? -2.51 2.596 4.898 1 98.94 97 THR A CA 1
ATOM 771 C C . THR A 1 97 ? -2.486 3.645 3.789 1 98.94 97 THR A C 1
ATOM 773 O O . THR A 1 97 ? -3.158 3.49 2.768 1 98.94 97 THR A O 1
ATOM 776 N N . ASN A 1 98 ? -1.809 4.766 4.027 1 98.94 98 ASN A N 1
ATOM 777 C CA . ASN A 1 98 ? -1.505 5.773 3.02 1 98.94 98 ASN A CA 1
ATOM 778 C C . ASN A 1 98 ? -0.087 5.613 2.477 1 98.94 98 ASN A C 1
ATOM 780 O O . ASN A 1 98 ? 0.883 5.699 3.232 1 98.94 98 ASN A O 1
ATOM 784 N N . THR A 1 99 ? 0.002 5.414 1.169 1 98.94 99 THR A N 1
ATOM 785 C CA . THR A 1 99 ? 1.306 5.164 0.564 1 98.94 99 THR A CA 1
ATOM 786 C C . THR A 1 99 ? 1.606 6.195 -0.519 1 98.94 99 THR A C 1
ATOM 788 O O . THR A 1 99 ? 0.745 6.508 -1.344 1 98.94 99 THR A O 1
ATOM 791 N N . VAL A 1 100 ? 2.781 6.727 -0.483 1 98.94 100 VAL A N 1
ATOM 792 C CA . VAL A 1 100 ? 3.334 7.52 -1.576 1 98.94 100 VAL A CA 1
ATOM 793 C C . VAL A 1 100 ? 4.348 6.688 -2.357 1 98.94 100 VAL A C 1
ATOM 795 O O . VAL A 1 100 ? 5.297 6.148 -1.778 1 98.94 100 VAL A O 1
ATOM 798 N N . SER A 1 101 ? 4.156 6.566 -3.662 1 98.94 101 SER A N 1
ATOM 799 C CA . SER A 1 101 ? 5.008 5.703 -4.473 1 98.94 101 SER A CA 1
ATOM 800 C C . SER A 1 101 ? 5.551 6.445 -5.691 1 98.94 101 SER A C 1
ATOM 802 O O . SER A 1 101 ? 4.961 7.434 -6.133 1 98.94 101 SER A O 1
ATOM 804 N N . TYR A 1 102 ? 6.684 5.953 -6.176 1 98.88 102 TYR A N 1
ATOM 805 C CA . TYR A 1 102 ? 7.238 6.441 -7.434 1 98.88 102 TYR A CA 1
ATOM 806 C C . TYR A 1 102 ? 6.414 5.961 -8.617 1 98.88 102 TYR A C 1
ATOM 808 O O . TYR A 1 102 ? 5.801 4.891 -8.562 1 98.88 102 TYR A O 1
ATOM 816 N N . GLY A 1 103 ? 6.426 6.809 -9.625 1 98.5 103 GLY A N 1
ATOM 817 C CA . GLY A 1 103 ? 5.969 6.383 -10.938 1 98.5 103 GLY A CA 1
ATOM 818 C C . GLY A 1 103 ? 7.098 5.926 -11.836 1 98.5 103 GLY A C 1
ATOM 819 O O . GLY A 1 103 ? 8.234 5.773 -11.391 1 98.5 103 GLY A O 1
ATOM 820 N N . PRO A 1 104 ? 6.793 5.676 -13.117 1 97.75 104 PRO A N 1
ATOM 821 C CA . PRO A 1 104 ? 7.711 5.008 -14.039 1 97.75 104 PRO A CA 1
ATOM 822 C C . PRO A 1 104 ? 9.023 5.77 -14.227 1 97.75 104 PRO A C 1
ATOM 824 O O . PRO A 1 104 ? 10.07 5.16 -14.438 1 97.75 104 PRO A O 1
ATOM 827 N N . SER A 1 105 ? 9.008 7.09 -14.156 1 97.75 105 SER A N 1
ATOM 828 C CA . SER A 1 105 ? 10.234 7.844 -14.406 1 97.75 105 SER A CA 1
ATOM 829 C C . SER A 1 105 ? 11.172 7.801 -13.203 1 97.75 105 SER A C 1
ATOM 831 O O . SER A 1 105 ? 12.352 8.141 -13.32 1 97.75 105 SER A O 1
ATOM 833 N N . LEU A 1 106 ? 10.688 7.504 -12.078 1 98 106 LEU A N 1
ATOM 834 C CA . LEU A 1 106 ? 11.383 7.484 -10.797 1 98 106 LEU A CA 1
ATOM 835 C C . LEU A 1 106 ? 11.867 8.883 -10.43 1 98 106 LEU A C 1
ATOM 837 O O . LEU A 1 106 ? 12.688 9.039 -9.516 1 98 106 LEU A O 1
ATOM 841 N N . GLU A 1 107 ? 11.305 9.867 -11.078 1 96.12 107 GLU A N 1
ATOM 842 C CA . GLU A 1 107 ? 11.656 11.242 -10.766 1 96.12 107 GLU A CA 1
ATOM 843 C C . GLU A 1 107 ? 10.812 11.781 -9.609 1 96.12 107 GLU A C 1
ATOM 845 O O . GLU A 1 107 ? 9.727 11.273 -9.344 1 96.12 107 GLU A O 1
ATOM 850 N N . GLU A 1 108 ? 11.25 12.773 -8.883 1 91.19 108 GLU A N 1
ATOM 851 C CA . GLU A 1 108 ? 10.648 13.352 -7.68 1 91.19 108 GLU A CA 1
ATOM 852 C C . GLU A 1 108 ? 9.195 13.742 -7.93 1 91.19 108 GLU A C 1
ATOM 854 O O . GLU A 1 108 ? 8.344 13.586 -7.051 1 91.19 108 GLU A O 1
ATOM 859 N N . GLY A 1 109 ? 8.805 14.203 -9.023 1 94.31 109 GLY A N 1
ATOM 860 C CA . GLY A 1 109 ? 7.457 14.68 -9.297 1 94.31 109 GLY A CA 1
ATOM 861 C C . GLY A 1 109 ? 6.543 13.594 -9.836 1 94.31 109 GLY A C 1
ATOM 862 O O . GLY A 1 109 ? 5.328 13.781 -9.914 1 94.31 109 GLY A O 1
ATOM 863 N N . ASP A 1 110 ? 7.086 12.484 -10.195 1 98.12 110 ASP A N 1
ATOM 864 C CA . ASP A 1 110 ? 6.305 11.352 -10.68 1 98.12 110 ASP A CA 1
ATOM 865 C C . ASP A 1 110 ? 5.898 10.43 -9.523 1 98.12 110 ASP A C 1
ATOM 867 O O . ASP A 1 110 ? 6.594 9.461 -9.227 1 98.12 110 ASP A O 1
ATOM 871 N N . MET A 1 111 ? 4.758 10.781 -8.867 1 98.81 111 MET A N 1
ATOM 872 C CA . MET A 1 111 ? 4.336 10.109 -7.645 1 98.81 111 MET A CA 1
ATOM 873 C C . MET A 1 111 ? 2.873 9.688 -7.73 1 98.81 111 MET A C 1
ATOM 875 O O . MET A 1 111 ? 2.082 10.32 -8.438 1 98.81 111 MET A O 1
ATOM 879 N N . ASN A 1 112 ? 2.576 8.695 -7.051 1 98.94 112 ASN A N 1
ATOM 880 C CA . ASN A 1 112 ? 1.209 8.227 -6.852 1 98.94 112 ASN A CA 1
ATOM 881 C C . ASN A 1 112 ? 0.85 8.156 -5.371 1 98.94 112 ASN A C 1
ATOM 883 O O . ASN A 1 112 ? 1.728 7.98 -4.523 1 98.94 112 ASN A O 1
ATOM 887 N N . MET A 1 113 ? -0.379 8.375 -5.105 1 98.94 113 MET A N 1
ATOM 888 C CA . MET A 1 113 ? -0.936 8.117 -3.781 1 98.94 113 MET A CA 1
ATOM 889 C C . MET A 1 113 ? -1.862 6.902 -3.809 1 98.94 113 MET A C 1
ATOM 891 O O . MET A 1 113 ? -2.77 6.828 -4.641 1 98.94 113 MET A O 1
ATOM 895 N N . THR A 1 114 ? -1.606 5.914 -3.021 1 99 114 THR A N 1
ATOM 896 C CA . THR A 1 114 ? -2.449 4.734 -2.846 1 99 114 THR A CA 1
ATOM 897 C C . THR A 1 114 ? -2.92 4.621 -1.398 1 99 114 THR A C 1
ATOM 899 O O . THR A 1 114 ? -2.105 4.586 -0.475 1 99 114 THR A O 1
ATOM 902 N N . TYR A 1 115 ? -4.215 4.633 -1.17 1 98.94 115 TYR A N 1
ATOM 903 C CA . TYR A 1 115 ? -4.75 4.258 0.134 1 98.94 115 TYR A CA 1
ATOM 904 C C . TYR A 1 115 ? -5.324 2.848 0.104 1 98.94 115 TYR A C 1
ATOM 906 O O . TYR A 1 115 ? -6.023 2.477 -0.842 1 98.94 115 TYR A O 1
ATOM 914 N N . THR A 1 116 ? -4.969 2.068 1.039 1 98.94 116 THR A N 1
ATOM 915 C CA . THR A 1 116 ? -5.484 0.72 1.248 1 98.94 116 THR A CA 1
ATOM 916 C C . THR A 1 116 ? -6.316 0.65 2.525 1 98.94 116 THR A C 1
ATOM 918 O O . THR A 1 116 ? -5.93 1.209 3.555 1 98.94 116 THR A O 1
ATOM 921 N N . PHE A 1 117 ? -7.426 -0.088 2.453 1 98.81 117 PHE A N 1
ATOM 922 C CA . PHE A 1 117 ? -8.336 -0.216 3.586 1 98.81 117 PHE A CA 1
ATOM 923 C C . PHE A 1 117 ? -8.617 -1.683 3.887 1 98.81 117 PHE A C 1
ATOM 925 O O . PHE A 1 117 ? -8.93 -2.459 2.98 1 98.81 117 PHE A O 1
ATOM 932 N N . GLU A 1 118 ? -8.438 -2.051 5.066 1 98.56 118 GLU A N 1
ATOM 933 C CA . GLU A 1 118 ? -9.047 -3.23 5.672 1 98.56 118 GLU A CA 1
ATOM 934 C C . GLU A 1 118 ? -10.102 -2.838 6.707 1 98.56 118 GLU A C 1
ATOM 936 O O . GLU A 1 118 ? -9.773 -2.555 7.859 1 98.56 118 GLU A O 1
ATOM 941 N N . TRP A 1 119 ? -11.352 -2.824 6.301 1 97.69 119 TRP A N 1
ATOM 942 C CA . TRP A 1 119 ? -12.461 -2.469 7.18 1 97.69 119 TRP A CA 1
ATOM 943 C C . TRP A 1 119 ? -13.047 -3.709 7.844 1 97.69 119 TRP A C 1
ATOM 945 O O . TRP A 1 119 ? -13.125 -4.773 7.227 1 97.69 119 TRP A O 1
ATOM 955 N N . ARG A 1 120 ? -13.492 -3.531 9.016 1 96.38 120 ARG A N 1
ATOM 956 C CA . ARG A 1 120 ? -14.156 -4.609 9.742 1 96.38 120 ARG A CA 1
ATOM 957 C C . ARG A 1 120 ? -15.555 -4.191 10.195 1 96.38 120 ARG A C 1
ATOM 959 O O . ARG A 1 120 ? -15.703 -3.195 10.906 1 96.38 120 ARG A O 1
ATOM 966 N N . HIS A 1 121 ? -16.516 -4.965 9.711 1 95.06 121 HIS A N 1
ATOM 967 C CA . HIS A 1 121 ? -17.922 -4.73 10.023 1 95.06 121 HIS A CA 1
ATOM 968 C C . HIS A 1 121 ? -18.516 -5.887 10.828 1 95.06 121 HIS A C 1
ATOM 970 O O . HIS A 1 121 ? -18.875 -6.922 10.266 1 95.06 121 HIS A O 1
ATOM 976 N N . GLU A 1 122 ? -18.688 -5.637 12.07 1 92.94 122 GLU A N 1
ATOM 977 C CA . GLU A 1 122 ? -19.156 -6.699 12.953 1 92.94 122 GLU A CA 1
ATOM 978 C C . GLU A 1 122 ? -20.641 -6.988 12.734 1 92.94 122 GLU A C 1
ATOM 980 O O . GLU A 1 122 ? -21.094 -8.117 12.945 1 92.94 122 GLU A O 1
ATOM 985 N N . ASP A 1 123 ? -21.359 -6.07 12.25 1 91.25 123 ASP A N 1
ATOM 986 C CA . ASP A 1 123 ? -22.812 -6.172 12.203 1 91.25 123 ASP A CA 1
ATOM 987 C C . ASP A 1 123 ? -23.297 -6.512 10.797 1 91.25 123 ASP A C 1
ATOM 989 O O . ASP A 1 123 ? -24.5 -6.453 10.516 1 91.25 123 ASP A O 1
ATOM 993 N N . VAL A 1 124 ? -22.406 -6.848 9.938 1 95.06 124 VAL A N 1
ATOM 994 C CA . VAL A 1 124 ? -22.781 -7.152 8.555 1 95.06 124 VAL A CA 1
ATOM 995 C C . VAL A 1 124 ? -22.609 -8.648 8.297 1 95.06 124 VAL A C 1
ATOM 997 O O . VAL A 1 124 ? -21.578 -9.234 8.641 1 95.06 124 VAL A O 1
ATOM 1000 N N . LYS A 1 125 ? -23.672 -9.25 7.711 1 95.75 125 LYS A N 1
ATOM 1001 C CA . LYS A 1 125 ? -23.625 -10.672 7.379 1 95.75 125 LYS A CA 1
ATOM 1002 C C . LYS A 1 125 ? -22.969 -10.906 6.023 1 95.75 125 LYS A C 1
ATOM 1004 O O . LYS A 1 125 ? -23.312 -10.25 5.039 1 95.75 125 LYS A O 1
ATOM 1009 N N . GLU A 1 126 ? -22.047 -11.828 5.977 1 94.88 126 GLU A N 1
ATOM 1010 C CA . GLU A 1 126 ? -21.359 -12.164 4.73 1 94.88 126 GLU A CA 1
ATOM 1011 C C . GLU A 1 126 ? -22.344 -12.57 3.646 1 94.88 126 GLU A C 1
ATOM 1013 O O . GLU A 1 126 ? -23.281 -13.336 3.904 1 94.88 126 GLU A O 1
ATOM 1018 N N . GLY A 1 127 ? -22.203 -11.992 2.482 1 95.31 127 GLY A N 1
ATOM 1019 C CA . GLY A 1 127 ? -23.031 -12.359 1.351 1 95.31 127 GLY A CA 1
ATOM 1020 C C . GLY A 1 127 ? -24.344 -11.602 1.299 1 95.31 127 GLY A C 1
ATOM 1021 O O . GLY A 1 127 ? -25.078 -11.695 0.318 1 95.31 127 GLY A O 1
ATOM 1022 N N . SER A 1 128 ? -24.625 -10.852 2.277 1 96.81 128 SER A N 1
ATOM 1023 C CA . SER A 1 128 ? -25.875 -10.109 2.342 1 96.81 128 SER A CA 1
ATOM 1024 C C . SER A 1 128 ? -25.875 -8.93 1.382 1 96.81 128 SER A C 1
ATOM 1026 O O . SER A 1 128 ? -24.844 -8.586 0.811 1 96.81 128 SER A O 1
ATOM 1028 N N . GLU A 1 129 ? -27.078 -8.422 1.193 1 96.81 129 GLU A N 1
ATOM 1029 C CA . GLU A 1 129 ? -27.203 -7.195 0.415 1 96.81 129 GLU A CA 1
ATOM 1030 C C . GLU A 1 129 ? -26.422 -6.051 1.067 1 96.81 129 GLU A C 1
ATOM 1032 O O . GLU A 1 129 ? -25.828 -5.223 0.376 1 96.81 129 GLU A O 1
ATOM 1037 N N . GLU A 1 130 ? -26.531 -6.012 2.332 1 95.5 130 GLU A N 1
ATOM 1038 C CA . GLU A 1 130 ? -25.781 -4.992 3.064 1 95.5 130 GLU A CA 1
ATOM 1039 C C . GLU A 1 130 ? -24.281 -5.137 2.826 1 95.5 130 GLU A C 1
ATOM 1041 O O . GLU A 1 130 ? -23.562 -4.141 2.727 1 95.5 130 GLU A O 1
ATOM 1046 N N . HIS A 1 131 ? -23.766 -6.34 2.799 1 97.25 131 HIS A N 1
ATOM 1047 C CA . HIS A 1 131 ? -22.375 -6.598 2.482 1 97.25 131 HIS A CA 1
ATOM 1048 C C . HIS A 1 131 ? -21.984 -5.98 1.144 1 97.25 131 HIS A C 1
ATOM 1050 O O . HIS A 1 131 ? -20.969 -5.297 1.043 1 97.25 131 HIS A O 1
ATOM 1056 N N . LYS A 1 132 ? -22.781 -6.203 0.155 1 96.44 132 LYS A N 1
ATOM 1057 C CA . LYS A 1 132 ? -22.531 -5.656 -1.176 1 96.44 132 LYS A CA 1
ATOM 1058 C C . LYS A 1 132 ? -22.531 -4.133 -1.154 1 96.44 132 LYS A C 1
ATOM 1060 O O . LYS A 1 132 ? -21.703 -3.494 -1.8 1 96.44 132 LYS A O 1
ATOM 1065 N N . LYS A 1 133 ? -23.453 -3.59 -0.461 1 95.88 133 LYS A N 1
ATOM 1066 C CA . LYS A 1 133 ? -23.562 -2.137 -0.375 1 95.88 133 LYS A CA 1
ATOM 1067 C C . LYS A 1 133 ? -22.344 -1.521 0.297 1 95.88 133 LYS A C 1
ATOM 1069 O O . LYS A 1 133 ? -21.781 -0.545 -0.203 1 95.88 133 LYS A O 1
ATOM 1074 N N . VAL A 1 134 ? -21.953 -2.107 1.388 1 95.19 134 VAL A N 1
ATOM 1075 C CA . VAL A 1 134 ? -20.828 -1.54 2.135 1 95.19 134 VAL A CA 1
ATOM 1076 C C . VAL A 1 134 ? -19.547 -1.699 1.333 1 95.19 134 VAL A C 1
ATOM 1078 O O . VAL A 1 134 ? -18.672 -0.833 1.377 1 95.19 134 VAL A O 1
ATOM 1081 N N . ALA A 1 135 ? -19.406 -2.766 0.622 1 96.94 135 ALA A N 1
ATOM 1082 C CA . ALA A 1 135 ? -18.234 -2.953 -0.243 1 96.94 135 ALA A CA 1
ATOM 1083 C C . ALA A 1 135 ? -18.172 -1.86 -1.305 1 96.94 135 ALA A C 1
ATOM 1085 O O . ALA A 1 135 ? -17.109 -1.248 -1.499 1 96.94 135 ALA A O 1
ATOM 1086 N N . LYS A 1 136 ? -19.297 -1.64 -1.955 1 96.88 136 LYS A N 1
ATOM 1087 C CA . LYS A 1 136 ? -19.344 -0.6 -2.979 1 96.88 136 LYS A CA 1
ATOM 1088 C C . LYS A 1 136 ? -19.031 0.771 -2.391 1 96.88 136 LYS A C 1
ATOM 1090 O O . LYS A 1 136 ? -18.234 1.526 -2.961 1 96.88 136 LYS A O 1
ATOM 1095 N N . TYR A 1 137 ? -19.625 1.065 -1.319 1 95.62 137 TYR A N 1
ATOM 1096 C CA . TYR A 1 137 ? -19.391 2.348 -0.663 1 95.62 137 TYR A CA 1
ATOM 1097 C C . TYR A 1 137 ? -17.938 2.494 -0.229 1 95.62 137 TYR A C 1
ATOM 1099 O O . TYR A 1 137 ? -17.391 3.596 -0.259 1 95.62 137 TYR A O 1
ATOM 1107 N N . SER A 1 138 ? -17.328 1.397 0.191 1 97.75 138 SER A N 1
ATOM 1108 C CA . SER A 1 138 ? -15.93 1.421 0.614 1 97.75 138 SER A CA 1
ATOM 1109 C C . SER A 1 138 ? -15.008 1.791 -0.543 1 97.75 138 SER A C 1
ATOM 1111 O O . SER A 1 138 ? -14.07 2.576 -0.372 1 97.75 138 SER A O 1
ATOM 1113 N N . ILE A 1 139 ? -15.297 1.277 -1.696 1 98.25 139 ILE A N 1
ATOM 1114 C CA . ILE A 1 139 ? -14.492 1.548 -2.881 1 98.25 139 ILE A CA 1
ATOM 1115 C C . ILE A 1 139 ? -14.648 3.012 -3.285 1 98.25 139 ILE A C 1
ATOM 1117 O O . ILE A 1 139 ? -13.656 3.697 -3.547 1 98.25 139 ILE A O 1
ATOM 1121 N N . GLU A 1 140 ? -15.836 3.51 -3.33 1 97.88 140 GLU A N 1
ATOM 1122 C CA . GLU A 1 140 ? -16.078 4.914 -3.639 1 97.88 140 GLU A CA 1
ATOM 1123 C C . GLU A 1 140 ? -15.438 5.832 -2.602 1 97.88 140 GLU A C 1
ATOM 1125 O O . GLU A 1 140 ? -14.883 6.875 -2.949 1 97.88 140 GLU A O 1
ATOM 1130 N N . GLY A 1 141 ? -15.594 5.449 -1.371 1 97 141 GLY A N 1
ATOM 1131 C CA . GLY A 1 141 ? -14.977 6.199 -0.29 1 97 141 GLY A CA 1
ATOM 1132 C C . GLY A 1 141 ? -13.461 6.27 -0.399 1 97 141 GLY A C 1
ATOM 1133 O O . GLY A 1 141 ? -12.859 7.293 -0.069 1 97 141 GLY A O 1
ATOM 1134 N N . ALA A 1 142 ? -12.836 5.195 -0.813 1 98.44 142 ALA A N 1
ATOM 1135 C CA . ALA A 1 142 ? -11.391 5.172 -0.997 1 98.44 142 ALA A CA 1
ATOM 1136 C C . ALA A 1 142 ? -10.953 6.203 -2.031 1 98.44 142 ALA A C 1
ATOM 1138 O O . ALA A 1 142 ? -9.984 6.938 -1.811 1 98.44 142 ALA A O 1
ATOM 1139 N N . LYS A 1 143 ? -11.656 6.242 -3.105 1 98.56 143 LYS A N 1
ATOM 1140 C CA . LYS A 1 143 ? -11.367 7.234 -4.141 1 98.56 143 LYS A CA 1
ATOM 1141 C C . LYS A 1 143 ? -11.477 8.648 -3.588 1 98.56 143 LYS A C 1
ATOM 1143 O O . LYS A 1 143 ? -10.586 9.477 -3.805 1 98.56 143 LYS A O 1
ATOM 1148 N N . MET A 1 144 ? -12.523 8.898 -2.926 1 97.69 144 MET A N 1
ATOM 1149 C CA . MET A 1 144 ? -12.742 10.227 -2.361 1 97.69 144 MET A CA 1
ATOM 1150 C C . MET A 1 144 ? -11.625 10.594 -1.383 1 97.69 144 MET A C 1
ATOM 1152 O O . MET A 1 144 ? -11.141 11.727 -1.381 1 97.69 144 MET A O 1
ATOM 1156 N N . ALA A 1 145 ? -11.273 9.656 -0.527 1 97.88 145 ALA A N 1
ATOM 1157 C CA . ALA A 1 145 ?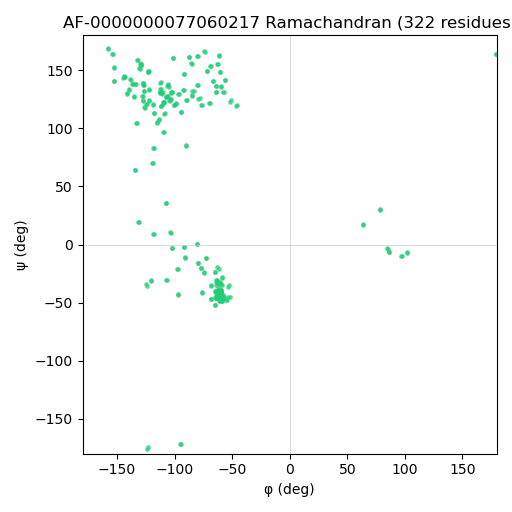 -10.25 9.906 0.481 1 97.88 145 ALA A CA 1
ATOM 1158 C C . ALA A 1 145 ? -8.922 10.297 -0.169 1 97.88 145 ALA A C 1
ATOM 1160 O O . ALA A 1 145 ? -8.289 11.273 0.238 1 97.88 145 ALA A O 1
ATOM 1161 N N . VAL A 1 146 ? -8.492 9.562 -1.197 1 98.69 146 VAL A N 1
ATOM 1162 C CA . VAL A 1 146 ? -7.234 9.844 -1.885 1 98.69 146 VAL A CA 1
ATOM 1163 C C . VAL A 1 146 ? -7.324 11.195 -2.584 1 98.69 146 VAL A C 1
ATOM 1165 O O . VAL A 1 146 ? -6.473 12.07 -2.385 1 98.69 146 VAL A O 1
ATOM 1168 N N . HIS A 1 147 ? -8.367 11.344 -3.355 1 98.19 147 HIS A N 1
ATOM 1169 C CA . HIS A 1 147 ? -8.523 12.555 -4.152 1 98.19 147 HIS A CA 1
ATOM 1170 C C . HIS A 1 147 ? -8.555 13.797 -3.27 1 98.19 147 HIS A C 1
ATOM 1172 O O . HIS A 1 147 ? -7.832 14.758 -3.523 1 98.19 147 HIS A O 1
ATOM 1178 N N . ASN A 1 148 ? -9.352 13.75 -2.232 1 97.75 148 ASN A N 1
ATOM 1179 C CA . ASN A 1 148 ? -9.477 14.898 -1.334 1 97.75 148 ASN A CA 1
ATOM 1180 C C . ASN A 1 148 ? -8.148 15.203 -0.643 1 97.75 148 ASN A C 1
ATOM 1182 O O . ASN A 1 148 ? -7.824 16.375 -0.406 1 97.75 148 ASN A O 1
ATOM 1186 N N . SER A 1 149 ? -7.426 14.188 -0.259 1 98.69 149 SER A N 1
ATOM 1187 C CA . SER A 1 149 ? -6.141 14.406 0.393 1 98.69 149 SER A CA 1
ATOM 1188 C C . SER A 1 149 ? -5.164 15.109 -0.538 1 98.69 149 SER A C 1
ATOM 1190 O O . SER A 1 149 ? -4.496 16.062 -0.136 1 98.69 149 SER A O 1
ATOM 1192 N N . ILE A 1 150 ? -5.086 14.688 -1.799 1 98.69 150 ILE A N 1
ATOM 1193 C CA . ILE A 1 150 ? -4.184 15.297 -2.77 1 98.69 150 ILE A CA 1
ATOM 1194 C C . ILE A 1 150 ? -4.574 16.75 -2.994 1 98.69 150 ILE A C 1
ATOM 1196 O O . ILE A 1 150 ? -3.719 17.641 -2.994 1 98.69 150 ILE A O 1
ATOM 1200 N N . GLU A 1 151 ? -5.836 17 -3.148 1 98.38 151 GLU A N 1
ATOM 1201 C CA . GLU A 1 151 ? -6.312 18.359 -3.375 1 98.38 151 GLU A CA 1
ATOM 1202 C C . GLU A 1 151 ? -6.02 19.25 -2.174 1 98.38 151 GLU A C 1
ATOM 1204 O O . GLU A 1 151 ? -5.617 20.406 -2.334 1 98.38 151 GLU A O 1
ATOM 1209 N N . ALA A 1 152 ? -6.32 18.719 -1.01 1 98.69 152 ALA A N 1
ATOM 1210 C CA . ALA A 1 152 ? -6.016 19.469 0.202 1 98.69 152 ALA A CA 1
ATOM 1211 C C . ALA A 1 152 ? -4.527 19.812 0.281 1 98.69 152 ALA A C 1
ATOM 1213 O O . ALA A 1 152 ? -4.156 20.938 0.584 1 98.69 152 ALA A O 1
ATOM 1214 N N . MET A 1 153 ? -3.686 18.891 0.005 1 98.75 153 MET A N 1
ATOM 1215 C CA . MET A 1 153 ? -2.242 19.109 0.04 1 98.75 153 MET A CA 1
ATOM 1216 C C . MET A 1 153 ? -1.834 20.172 -0.98 1 98.75 153 MET A C 1
ATOM 1218 O O . MET A 1 153 ? -0.973 21.016 -0.702 1 98.75 153 MET A O 1
ATOM 1222 N N . ARG A 1 154 ? -2.422 20.031 -2.117 1 98.75 154 ARG A N 1
ATOM 1223 C CA . ARG A 1 154 ? -2.07 21 -3.158 1 98.75 154 ARG A CA 1
ATOM 1224 C C . ARG A 1 154 ? -2.467 22.406 -2.756 1 98.75 154 ARG A C 1
ATOM 1226 O O . ARG A 1 154 ? -1.711 23.359 -2.975 1 98.75 154 ARG A O 1
ATOM 1233 N N . LYS A 1 155 ? -3.652 22.562 -2.197 1 98.5 155 LYS A N 1
ATOM 1234 C CA . LYS A 1 155 ? -4.09 23.859 -1.693 1 98.5 155 LYS A CA 1
ATOM 1235 C C . LYS A 1 155 ? -3.137 24.375 -0.62 1 98.5 155 LYS A C 1
ATOM 1237 O O . LYS A 1 155 ? -2.73 25.547 -0.656 1 98.5 155 LYS A O 1
ATOM 1242 N N . MET A 1 156 ? -2.787 23.578 0.281 1 98.69 156 MET A N 1
ATOM 1243 C CA . MET A 1 156 ? -1.892 23.953 1.368 1 98.69 156 MET A CA 1
ATOM 1244 C C . MET A 1 156 ? -0.513 24.328 0.833 1 98.69 156 MET A C 1
ATOM 1246 O O . MET A 1 156 ? 0.107 25.281 1.312 1 98.69 156 MET A O 1
ATOM 1250 N N . ALA A 1 157 ? -0.025 23.5 -0.084 1 98.44 157 ALA A N 1
ATOM 1251 C CA . ALA A 1 157 ? 1.262 23.812 -0.7 1 98.44 157 ALA A CA 1
ATOM 1252 C C . ALA A 1 157 ? 1.228 25.172 -1.383 1 98.44 157 ALA A C 1
ATOM 1254 O O . ALA A 1 157 ? 2.172 25.953 -1.264 1 98.44 157 ALA A O 1
ATOM 1255 N N . GLY A 1 158 ? 0.154 25.469 -2.113 1 98.19 158 GLY A N 1
ATOM 1256 C CA . GLY A 1 158 ? -0.018 26.766 -2.754 1 98.19 158 GLY A CA 1
ATOM 1257 C C . GLY A 1 158 ? -0.015 27.922 -1.772 1 98.19 158 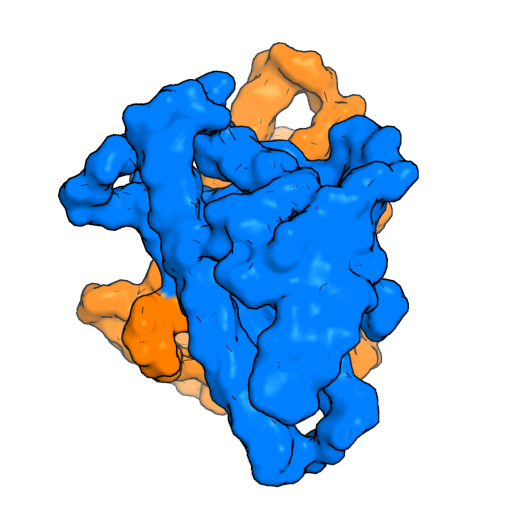GLY A C 1
ATOM 1258 O O . GLY A 1 158 ? 0.408 29.016 -2.111 1 98.19 158 GLY A O 1
ATOM 1259 N N . ALA A 1 159 ? -0.426 27.656 -0.588 1 98.12 159 ALA A N 1
ATOM 1260 C CA . ALA A 1 159 ? -0.495 28.672 0.458 1 98.12 159 ALA A CA 1
ATOM 1261 C C . ALA A 1 159 ? 0.796 28.719 1.271 1 98.12 159 ALA A C 1
ATOM 1263 O O . ALA A 1 159 ? 0.908 29.469 2.232 1 98.12 159 ALA A O 1
ATOM 1264 N N . GLY A 1 160 ? 1.737 27.859 0.965 1 97.94 160 GLY A N 1
ATOM 1265 C CA . GLY A 1 160 ? 3.018 27.828 1.655 1 97.94 160 GLY A CA 1
ATOM 1266 C C . GLY A 1 160 ? 2.953 27.156 3.012 1 97.94 160 GLY A C 1
ATOM 1267 O O . GLY A 1 160 ? 3.77 27.438 3.891 1 97.94 160 GLY A O 1
ATOM 1268 N N . GLU A 1 161 ? 2.025 26.188 3.123 1 97.94 161 GLU A N 1
ATOM 1269 C CA . GLU A 1 161 ? 1.783 25.625 4.445 1 97.94 161 GLU A CA 1
ATOM 1270 C C . GLU A 1 161 ? 2.467 24.266 4.602 1 97.94 161 GLU A C 1
ATOM 1272 O O . GLU A 1 161 ? 2.451 23.672 5.684 1 97.94 161 GLU A 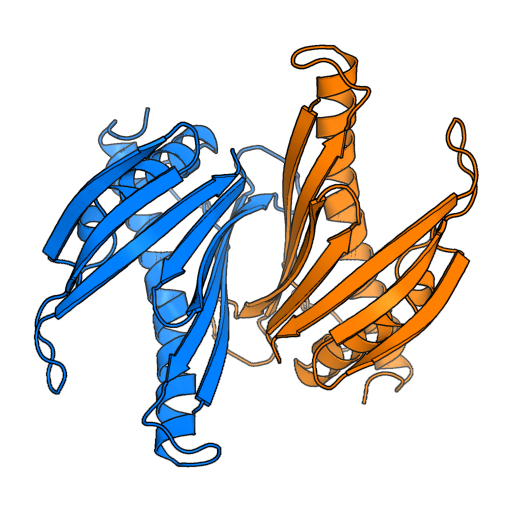O 1
ATOM 1277 N N . LEU A 1 162 ? 3.119 23.734 3.572 1 97.62 162 LEU A N 1
ATOM 1278 C CA . LEU A 1 162 ? 3.682 22.391 3.639 1 97.62 162 LEU A CA 1
ATOM 1279 C C . LEU A 1 162 ? 5.195 22.438 3.465 1 97.62 162 LEU A C 1
ATOM 1281 O O . LEU A 1 162 ? 5.828 21.391 3.297 1 97.62 162 LEU A O 1
ATOM 1285 N N . ASP A 1 163 ? 5.848 23.625 3.471 1 91.94 163 ASP A N 1
ATOM 1286 C CA . ASP A 1 163 ? 7.289 23.734 3.25 1 91.94 163 ASP A CA 1
ATOM 1287 C C . ASP A 1 163 ? 8.062 23.453 4.531 1 91.94 163 ASP A C 1
ATOM 1289 O O . ASP A 1 163 ? 7.57 23.688 5.633 1 91.94 163 ASP A O 1
ATOM 1293 N N . MET B 1 1 ? 21.859 0.173 12.164 1 89.06 1 MET B N 1
ATOM 1294 C CA . MET B 1 1 ? 20.781 -0.453 11.414 1 89.06 1 MET B CA 1
ATOM 1295 C C . MET B 1 1 ? 20 0.587 10.617 1 89.06 1 MET B C 1
ATOM 1297 O O . MET B 1 1 ? 19.625 1.632 11.156 1 89.06 1 MET B O 1
ATOM 1301 N N . VAL B 1 2 ? 19.875 0.291 9.297 1 95.56 2 VAL B N 1
ATOM 1302 C CA . VAL B 1 2 ? 19.156 1.217 8.414 1 95.56 2 VAL B CA 1
ATOM 1303 C C . VAL B 1 2 ? 17.859 0.583 7.945 1 95.56 2 VAL B C 1
ATOM 1305 O O . VAL B 1 2 ? 17.828 -0.602 7.605 1 95.56 2 VAL B O 1
ATOM 1308 N N . VAL B 1 3 ? 16.781 1.36 8.008 1 96.94 3 VAL B N 1
ATOM 1309 C CA . VAL B 1 3 ? 15.508 0.961 7.426 1 96.94 3 VAL B CA 1
ATOM 1310 C C . VAL B 1 3 ? 15.242 1.779 6.164 1 96.94 3 VAL B C 1
ATOM 1312 O O . VAL B 1 3 ? 15.328 3.01 6.184 1 96.94 3 VAL B O 1
ATOM 1315 N N . ILE B 1 4 ? 14.977 1.11 5.078 1 97.94 4 ILE B N 1
ATOM 1316 C CA . ILE B 1 4 ? 14.648 1.769 3.818 1 97.94 4 ILE B CA 1
ATOM 1317 C C . ILE B 1 4 ? 13.188 1.513 3.465 1 97.94 4 ILE B C 1
ATOM 1319 O O . ILE B 1 4 ? 12.773 0.363 3.289 1 97.94 4 ILE B O 1
ATOM 1323 N N . ASN B 1 5 ? 12.453 2.605 3.381 1 98.56 5 ASN B N 1
ATOM 1324 C CA . ASN B 1 5 ? 11.078 2.535 2.906 1 98.56 5 ASN B CA 1
ATOM 1325 C C . ASN B 1 5 ? 10.945 3.084 1.488 1 98.56 5 ASN B C 1
ATOM 1327 O O . ASN B 1 5 ? 11.398 4.195 1.203 1 98.56 5 ASN B O 1
ATOM 1331 N N . CYS B 1 6 ? 10.352 2.324 0.614 1 98.69 6 CYS B N 1
ATOM 1332 C CA . CYS B 1 6 ? 10.062 2.812 -0.729 1 98.69 6 CYS B CA 1
ATOM 1333 C C . CYS B 1 6 ? 8.875 2.078 -1.332 1 98.69 6 CYS B C 1
ATOM 1335 O O . CYS B 1 6 ? 8.438 1.057 -0.8 1 98.69 6 CYS B O 1
ATOM 1337 N N . ALA B 1 7 ? 8.328 2.664 -2.383 1 98.94 7 ALA B N 1
ATOM 1338 C CA . ALA B 1 7 ? 7.184 2.084 -3.08 1 98.94 7 ALA B CA 1
ATOM 1339 C C . ALA B 1 7 ? 7.156 2.52 -4.543 1 98.94 7 ALA B C 1
ATOM 1341 O O . ALA B 1 7 ? 7.703 3.568 -4.895 1 98.94 7 ALA B O 1
ATOM 1342 N N . TYR B 1 8 ? 6.59 1.702 -5.328 1 98.94 8 TYR B N 1
ATOM 1343 C CA . TYR B 1 8 ? 6.426 1.957 -6.754 1 98.94 8 TYR B CA 1
ATOM 1344 C C . TYR B 1 8 ? 5.047 1.518 -7.23 1 98.94 8 TYR B C 1
ATOM 1346 O O . TYR B 1 8 ? 4.52 0.502 -6.77 1 98.94 8 TYR B O 1
ATOM 1354 N N . THR B 1 9 ? 4.465 2.283 -8.125 1 98.94 9 THR B N 1
ATOM 1355 C CA . THR B 1 9 ? 3.148 1.997 -8.68 1 98.94 9 THR B CA 1
ATOM 1356 C C . THR B 1 9 ? 3.191 1.997 -10.203 1 98.94 9 THR B C 1
ATOM 1358 O O . THR B 1 9 ? 3.838 2.854 -10.812 1 98.94 9 THR B O 1
ATOM 1361 N N . GLU B 1 10 ? 2.512 1.062 -10.719 1 98.62 10 GLU B N 1
ATOM 1362 C CA . GLU B 1 10 ? 2.352 0.974 -12.164 1 98.62 10 GLU B CA 1
ATOM 1363 C C . GLU B 1 10 ? 0.958 0.476 -12.539 1 98.62 10 GLU B C 1
ATOM 1365 O O . GLU B 1 10 ? 0.373 -0.339 -11.82 1 98.62 10 GLU B O 1
ATOM 1370 N N . GLN B 1 11 ? 0.385 1.021 -13.711 1 98.75 11 GLN B N 1
ATOM 1371 C CA . GLN B 1 11 ? -0.885 0.496 -14.203 1 98.75 11 GLN B CA 1
ATOM 1372 C C . GLN B 1 11 ? -0.751 -0.965 -14.625 1 98.75 11 GLN B C 1
ATOM 1374 O O . GLN B 1 11 ? 0.213 -1.339 -15.297 1 98.75 11 GLN B O 1
ATOM 1379 N N . ILE B 1 12 ? -1.718 -1.711 -14.227 1 98.88 12 ILE B N 1
ATOM 1380 C CA . ILE B 1 12 ? -1.716 -3.121 -14.602 1 98.88 12 ILE B CA 1
ATOM 1381 C C . ILE B 1 12 ? -2.125 -3.268 -16.062 1 98.88 12 ILE B C 1
ATOM 1383 O O . ILE B 1 12 ? -1.545 -4.07 -16.797 1 98.88 12 ILE B O 1
ATOM 1387 N N . ASN B 1 13 ? -3.129 -2.488 -16.469 1 98.75 13 ASN B N 1
ATOM 1388 C CA . ASN B 1 13 ? -3.631 -2.504 -17.844 1 98.75 13 ASN B CA 1
ATOM 1389 C C . ASN B 1 13 ? -3.486 -1.138 -18.5 1 98.75 13 ASN B C 1
ATOM 1391 O O . ASN B 1 13 ? -4.48 -0.465 -18.781 1 98.75 13 ASN B O 1
ATOM 1395 N N . PRO B 1 14 ? -2.266 -0.717 -18.797 1 97.44 14 PRO B N 1
ATOM 1396 C CA . PRO B 1 14 ? -2.154 0.523 -19.562 1 97.44 14 PRO B CA 1
ATOM 1397 C C . PRO B 1 14 ? -2.811 0.422 -20.938 1 97.44 14 PRO B C 1
ATOM 1399 O O . PRO B 1 14 ? -3.141 -0.677 -21.391 1 97.44 14 PRO B O 1
ATOM 1402 N N . ALA B 1 15 ? -3.061 1.561 -21.516 1 95.38 15 ALA B N 1
ATOM 1403 C CA . ALA B 1 15 ? -3.701 1.591 -22.828 1 95.38 15 ALA B CA 1
ATOM 1404 C C . ALA B 1 15 ? -2.975 0.682 -23.812 1 95.38 15 ALA B C 1
ATOM 1406 O O . ALA B 1 15 ? -1.749 0.736 -23.938 1 95.38 15 ALA B O 1
ATOM 1407 N N . GLY B 1 16 ? -3.635 -0.236 -24.406 1 96.44 16 GLY B N 1
ATOM 1408 C CA . GLY B 1 16 ? -3.076 -1.077 -25.453 1 96.44 16 GLY B CA 1
ATOM 1409 C C . GLY B 1 16 ? -2.582 -2.418 -24.938 1 96.44 16 GLY B C 1
ATOM 1410 O O . GLY B 1 16 ? -2.221 -3.295 -25.719 1 96.44 16 GLY B O 1
ATOM 1411 N N . ALA B 1 17 ? -2.52 -2.594 -23.656 1 97.19 17 ALA B N 1
ATOM 1412 C CA . ALA B 1 17 ? -2.035 -3.852 -23.094 1 97.19 17 ALA B CA 1
ATOM 1413 C C . ALA B 1 17 ? -2.959 -5.008 -23.469 1 97.19 17 ALA B C 1
ATOM 1415 O O . ALA B 1 17 ? -4.184 -4.879 -23.391 1 97.19 17 ALA B O 1
ATOM 1416 N N . THR B 1 18 ? -2.395 -6.121 -23.969 1 97.56 18 THR B N 1
ATOM 1417 C CA . THR B 1 18 ? -3.135 -7.336 -24.297 1 97.56 18 THR B CA 1
ATOM 1418 C C . THR B 1 18 ? -2.391 -8.57 -23.797 1 97.56 18 THR B C 1
ATOM 1420 O O . THR B 1 18 ? -1.164 -8.648 -23.906 1 97.56 18 THR B O 1
ATOM 1423 N N . PRO B 1 19 ? -3.105 -9.508 -23.25 1 98.31 19 PRO B N 1
ATOM 1424 C CA . PRO B 1 19 ? -4.523 -9.414 -22.891 1 98.31 19 PRO B CA 1
ATOM 1425 C C . PRO B 1 19 ? -4.789 -8.453 -21.75 1 98.31 19 PRO B C 1
ATOM 1427 O O . PRO B 1 19 ? -3.879 -8.141 -20.969 1 98.31 19 PRO B O 1
ATOM 1430 N N . VAL B 1 20 ? -6.016 -7.875 -21.688 1 98.19 20 VAL B N 1
ATOM 1431 C CA . VAL B 1 20 ? -6.438 -7.102 -20.531 1 98.19 20 VAL B CA 1
ATOM 1432 C C . VAL B 1 20 ? -6.66 -8.031 -19.344 1 98.19 20 VAL B C 1
ATOM 1434 O O . VAL B 1 20 ? -7.449 -8.977 -19.422 1 98.19 20 VAL B O 1
ATOM 1437 N N . LEU B 1 21 ? -5.977 -7.816 -18.266 1 98.69 21 LEU B N 1
ATOM 1438 C CA . LEU B 1 21 ? -6.074 -8.672 -17.094 1 98.69 21 LEU B CA 1
ATOM 1439 C C . LEU B 1 21 ? -7.316 -8.328 -16.266 1 98.69 21 LEU B C 1
ATOM 1441 O O . LEU B 1 21 ? -7.633 -7.156 -16.078 1 98.69 21 LEU B O 1
ATOM 1445 N N . THR B 1 22 ? -7.988 -9.328 -15.82 1 98.12 22 THR B N 1
ATOM 1446 C CA . THR B 1 22 ? -9.094 -9.141 -14.883 1 98.12 22 THR B CA 1
ATOM 1447 C C . THR B 1 22 ? -8.586 -9.125 -13.445 1 98.12 22 THR B C 1
ATOM 1449 O O . THR B 1 22 ? -7.48 -9.594 -13.164 1 98.12 22 THR B O 1
ATOM 1452 N N . ARG B 1 23 ? -9.352 -8.617 -12.609 1 97.81 23 ARG B N 1
ATOM 1453 C CA . ARG B 1 23 ? -8.992 -8.602 -11.195 1 97.81 23 ARG B CA 1
ATOM 1454 C C . ARG B 1 23 ? -8.789 -10.016 -10.664 1 97.81 23 ARG B C 1
ATOM 1456 O O . ARG B 1 23 ? -7.895 -10.258 -9.852 1 97.81 23 ARG B O 1
ATOM 1463 N N . ASP B 1 24 ? -9.664 -10.922 -11.094 1 97.88 24 ASP B N 1
ATOM 1464 C CA . ASP B 1 24 ? -9.523 -12.312 -10.672 1 97.88 24 ASP B CA 1
ATOM 1465 C C . ASP B 1 24 ? -8.188 -12.891 -11.141 1 97.88 24 ASP B C 1
ATOM 1467 O O . ASP B 1 24 ? -7.508 -13.586 -10.383 1 97.88 24 ASP B O 1
ATOM 1471 N N . GLN B 1 25 ? -7.832 -12.648 -12.367 1 98.62 25 GLN B N 1
ATOM 1472 C CA . GLN B 1 25 ? -6.559 -13.125 -12.898 1 98.62 25 GLN B CA 1
ATOM 1473 C C . GLN B 1 25 ? -5.383 -12.539 -12.109 1 98.62 25 GLN B C 1
ATOM 1475 O O . GLN B 1 25 ? -4.43 -13.25 -11.789 1 98.62 25 GLN B O 1
ATOM 1480 N N . VAL B 1 26 ? -5.449 -11.219 -11.797 1 98.81 26 VAL B N 1
ATOM 1481 C CA . VAL B 1 26 ? -4.383 -10.57 -11.047 1 98.81 26 VAL B CA 1
ATOM 1482 C C . VAL B 1 26 ? -4.27 -11.195 -9.656 1 98.81 26 VAL B C 1
ATOM 1484 O O . VAL B 1 26 ? -3.168 -11.508 -9.203 1 98.81 26 VAL B O 1
ATOM 1487 N N . TRP B 1 27 ? -5.414 -11.422 -9.031 1 98.62 27 TRP B N 1
ATOM 1488 C CA . TRP B 1 27 ? -5.402 -12.023 -7.707 1 98.62 27 TRP B CA 1
ATOM 1489 C C . TRP B 1 27 ? -4.844 -13.445 -7.758 1 98.62 27 TRP B C 1
ATOM 1491 O O . TRP B 1 27 ? -4.016 -13.82 -6.922 1 98.62 27 TRP B O 1
ATOM 1501 N N . ASN B 1 28 ? -5.297 -14.188 -8.727 1 98.62 28 ASN B N 1
ATOM 1502 C CA . ASN B 1 28 ? -4.758 -15.539 -8.891 1 98.62 28 ASN B CA 1
ATOM 1503 C C . ASN B 1 28 ? -3.25 -15.516 -9.125 1 98.62 28 ASN B C 1
ATOM 1505 O O . ASN B 1 28 ? -2.525 -16.375 -8.641 1 98.62 28 ASN B O 1
ATOM 1509 N N . GLY B 1 29 ? -2.824 -14.578 -9.883 1 98.81 29 GLY B N 1
ATOM 1510 C CA . GLY B 1 29 ? -1.396 -14.383 -10.07 1 98.81 29 GLY B CA 1
ATOM 1511 C C . GLY B 1 29 ? -0.655 -14.109 -8.781 1 98.81 29 GLY B C 1
ATOM 1512 O O . GLY B 1 29 ? 0.408 -14.688 -8.531 1 98.81 29 GLY B O 1
ATOM 1513 N N . LEU B 1 30 ? -1.182 -13.258 -7.938 1 98.81 30 LEU B N 1
ATOM 1514 C CA . LEU B 1 30 ? -0.566 -12.969 -6.648 1 98.81 30 LEU B CA 1
ATOM 1515 C C . LEU B 1 30 ? -0.497 -14.227 -5.785 1 98.81 30 LEU B C 1
ATOM 1517 O O . LEU B 1 30 ? 0.491 -14.445 -5.082 1 98.81 30 LEU B O 1
ATOM 1521 N N . GLN B 1 31 ? -1.557 -14.984 -5.855 1 98.56 31 GLN B N 1
ATOM 1522 C CA . GLN B 1 31 ? -1.547 -16.234 -5.098 1 98.56 31 GLN B CA 1
ATOM 1523 C C . GLN B 1 31 ? -0.482 -17.188 -5.625 1 98.56 31 GLN B C 1
ATOM 1525 O O . GLN B 1 31 ? 0.173 -17.891 -4.848 1 98.56 31 GLN B O 1
ATOM 1530 N N . ARG B 1 32 ? -0.349 -17.25 -6.914 1 98.62 32 ARG B N 1
ATOM 1531 C CA . ARG B 1 32 ? 0.732 -18.047 -7.488 1 98.62 32 ARG B CA 1
ATOM 1532 C C . ARG B 1 32 ? 2.094 -17.531 -7.043 1 98.62 32 ARG B C 1
ATOM 1534 O O . ARG B 1 32 ? 2.99 -18.312 -6.723 1 98.62 32 ARG B O 1
ATOM 1541 N N . LYS B 1 33 ? 2.285 -16.25 -7.02 1 98.75 33 LYS B N 1
ATOM 1542 C CA . LYS B 1 33 ? 3.547 -15.625 -6.625 1 98.75 33 LYS B CA 1
ATOM 1543 C C . LYS B 1 33 ? 3.934 -16.016 -5.203 1 98.75 33 LYS B C 1
ATOM 1545 O O . LYS B 1 33 ? 5.117 -16.141 -4.887 1 98.75 33 LYS B O 1
ATOM 1550 N N . ILE B 1 34 ? 2.99 -16.172 -4.363 1 98.56 34 ILE B N 1
ATOM 1551 C CA . ILE B 1 34 ? 3.219 -16.609 -2.986 1 98.56 34 ILE B CA 1
ATOM 1552 C C . ILE B 1 34 ? 3.836 -18 -2.977 1 98.56 34 ILE B C 1
ATOM 1554 O O . ILE B 1 34 ? 4.719 -18.297 -2.166 1 98.56 34 ILE B O 1
ATOM 1558 N N . ARG B 1 35 ? 3.51 -18.797 -3.873 1 98.38 35 ARG B N 1
ATOM 1559 C CA . ARG B 1 35 ? 3.855 -20.219 -3.83 1 98.38 35 ARG B CA 1
ATOM 1560 C C . ARG B 1 35 ? 4.961 -20.547 -4.828 1 98.38 35 ARG B C 1
ATOM 1562 O O . ARG B 1 35 ? 5.727 -21.484 -4.629 1 98.38 35 ARG B O 1
ATOM 1569 N N . LYS B 1 36 ? 4.965 -19.812 -5.883 1 98.38 36 LYS B N 1
ATOM 1570 C CA . LYS B 1 36 ? 5.91 -20.016 -6.973 1 98.38 36 LYS B CA 1
ATOM 1571 C C . LYS B 1 36 ? 6.516 -18.688 -7.43 1 98.38 36 LYS B C 1
ATOM 1573 O O . LYS B 1 36 ? 6.438 -18.328 -8.609 1 98.38 36 LYS B O 1
ATOM 1578 N N . ALA B 1 37 ? 7.215 -18.094 -6.586 1 98.38 37 ALA B N 1
ATOM 1579 C CA . ALA B 1 37 ? 7.754 -16.766 -6.848 1 98.38 37 ALA B CA 1
ATOM 1580 C C . ALA B 1 37 ? 8.758 -16.797 -7.996 1 98.38 37 ALA B C 1
ATOM 1582 O O . ALA B 1 37 ? 8.992 -15.773 -8.648 1 98.38 37 ALA B O 1
ATOM 1583 N N . GLN B 1 38 ? 9.359 -17.891 -8.273 1 98.06 38 GLN B N 1
ATOM 1584 C CA . GLN B 1 38 ? 10.336 -18.031 -9.352 1 98.06 38 GLN B CA 1
ATOM 1585 C C . GLN B 1 38 ? 9.695 -17.734 -10.711 1 98.06 38 GLN B C 1
ATOM 1587 O O . GLN B 1 38 ? 10.398 -17.469 -11.688 1 98.06 38 GLN B O 1
ATOM 1592 N N . ASP B 1 39 ? 8.391 -17.828 -10.773 1 97.69 39 ASP B N 1
ATOM 1593 C CA . ASP B 1 39 ? 7.691 -17.5 -12.008 1 97.69 39 ASP B CA 1
ATOM 1594 C C . ASP B 1 39 ? 7.68 -16 -12.266 1 97.69 39 ASP B C 1
ATOM 1596 O O . ASP B 1 39 ? 7.371 -15.555 -13.375 1 97.69 39 ASP B O 1
ATOM 1600 N N . PHE B 1 40 ? 8.078 -15.164 -11.273 1 98 40 PHE B N 1
ATOM 1601 C CA . PHE B 1 40 ? 7.887 -13.719 -11.352 1 98 40 PHE B CA 1
ATOM 1602 C C . PHE B 1 40 ? 9.211 -12.992 -11.156 1 98 40 PHE B C 1
ATOM 1604 O O . PHE B 1 40 ? 9.414 -11.906 -11.711 1 98 40 PHE B O 1
ATOM 1611 N N . VAL B 1 41 ? 10.055 -13.555 -10.32 1 94.94 41 VAL B N 1
ATOM 1612 C CA . VAL B 1 41 ? 11.281 -12.891 -9.867 1 94.94 41 VAL B CA 1
ATOM 1613 C C . VAL B 1 41 ? 12.492 -13.703 -10.305 1 94.94 41 VAL B C 1
ATOM 1615 O O . VAL B 1 41 ? 12.781 -14.766 -9.742 1 94.94 41 VAL B O 1
ATOM 1618 N N . PRO B 1 42 ? 13.273 -13.188 -11.172 1 92.81 42 PRO B N 1
ATOM 1619 C CA . PRO B 1 42 ? 14.312 -13.992 -11.828 1 92.81 42 PRO B CA 1
ATOM 1620 C C . PRO B 1 42 ? 15.359 -14.5 -10.844 1 92.81 42 PRO B C 1
ATOM 1622 O O . PRO B 1 42 ? 15.961 -15.555 -11.07 1 92.81 42 PRO B O 1
ATOM 1625 N N . ILE B 1 43 ? 15.625 -13.773 -9.789 1 93.81 43 ILE B N 1
ATOM 1626 C CA . ILE B 1 43 ? 16.703 -14.156 -8.883 1 93.81 43 ILE B CA 1
ATOM 1627 C C . ILE B 1 43 ? 16.219 -15.266 -7.949 1 93.81 43 ILE B C 1
ATOM 1629 O O . ILE B 1 43 ? 17.031 -15.883 -7.246 1 93.81 43 ILE B O 1
ATOM 1633 N N . ILE B 1 44 ? 14.93 -15.461 -7.859 1 97.25 44 ILE B N 1
ATOM 1634 C CA . ILE B 1 44 ? 14.391 -16.547 -7.031 1 97.25 44 ILE B CA 1
ATOM 1635 C C . ILE B 1 44 ? 14.375 -17.844 -7.828 1 97.25 44 ILE B C 1
ATOM 1637 O O . ILE B 1 44 ? 13.805 -17.906 -8.914 1 97.25 44 ILE B O 1
ATOM 1641 N N . THR B 1 45 ? 14.961 -18.859 -7.23 1 97.88 45 THR B N 1
ATOM 1642 C CA . THR B 1 45 ? 15.125 -20.125 -7.953 1 97.88 45 THR B CA 1
ATOM 1643 C C . THR B 1 45 ? 14.016 -21.094 -7.602 1 97.88 45 THR B C 1
ATOM 1645 O O . THR B 1 45 ? 13.812 -22.094 -8.297 1 97.88 45 THR B O 1
ATOM 1648 N N . GLY B 1 46 ? 13.367 -20.891 -6.473 1 98.12 46 GLY B N 1
ATOM 1649 C CA . GLY B 1 46 ? 12.281 -21.75 -6.031 1 98.12 46 GLY B CA 1
ATOM 1650 C C . GLY B 1 46 ? 11.695 -21.328 -4.695 1 98.12 46 GLY B C 1
ATOM 1651 O O . GLY B 1 46 ? 12.258 -20.469 -4.004 1 98.12 46 GLY B O 1
ATOM 1652 N N . CYS B 1 47 ? 10.562 -21.859 -4.461 1 98.56 47 CYS B N 1
ATOM 1653 C CA . CYS B 1 47 ? 9.883 -21.656 -3.184 1 98.56 47 CYS B CA 1
ATOM 1654 C C . CYS B 1 47 ? 9.344 -22.969 -2.633 1 98.56 47 CYS B C 1
ATOM 1656 O O . CYS B 1 47 ? 8.812 -23.797 -3.383 1 98.56 47 CYS B O 1
ATOM 1658 N N . ASP B 1 48 ? 9.508 -23.156 -1.321 1 98.75 48 ASP B N 1
ATOM 1659 C CA . ASP B 1 48 ? 8.883 -24.266 -0.607 1 98.75 48 ASP B CA 1
ATOM 1660 C C . ASP B 1 48 ? 7.781 -23.766 0.323 1 98.75 48 ASP B C 1
ATOM 1662 O O . ASP B 1 48 ? 8.023 -22.922 1.194 1 98.75 48 ASP B O 1
ATOM 1666 N N . VAL B 1 49 ? 6.582 -24.266 0.122 1 98.75 49 VAL B N 1
ATOM 1667 C CA . VAL B 1 49 ? 5.516 -23.984 1.075 1 98.75 49 VAL B CA 1
ATOM 1668 C C . VAL B 1 49 ? 5.695 -24.844 2.322 1 98.75 49 VAL B C 1
ATOM 1670 O O . VAL B 1 49 ? 5.66 -26.078 2.242 1 98.75 49 VAL B O 1
ATOM 1673 N N . LEU B 1 50 ? 5.84 -24.219 3.426 1 98.75 50 LEU B N 1
ATOM 1674 C CA . LEU B 1 50 ? 6.109 -24.938 4.672 1 98.75 50 LEU B CA 1
ATOM 1675 C C . LEU B 1 50 ? 4.82 -25.156 5.457 1 98.75 50 LEU B C 1
ATOM 1677 O O . LEU B 1 50 ? 4.656 -26.203 6.105 1 98.75 50 LEU B O 1
ATOM 1681 N N . GLU B 1 51 ? 3.994 -24.141 5.52 1 98.38 51 GLU B N 1
ATOM 1682 C CA . GLU B 1 51 ? 2.707 -24.141 6.211 1 98.38 51 GLU B CA 1
ATOM 1683 C C . GLU B 1 51 ? 1.674 -23.297 5.465 1 98.38 51 GLU B C 1
ATOM 1685 O O . GLU B 1 51 ? 2.021 -22.312 4.824 1 98.38 51 GLU B O 1
ATOM 1690 N N . GLU B 1 52 ? 0.441 -23.781 5.5 1 97.19 52 GLU B N 1
ATOM 1691 C CA . GLU B 1 52 ? -0.618 -23.016 4.859 1 97.19 52 GLU B CA 1
ATOM 1692 C C . GLU B 1 52 ? -1.907 -23.062 5.672 1 97.19 52 GLU B C 1
ATOM 1694 O O . GLU B 1 52 ? -2.27 -24.109 6.211 1 97.19 52 GLU B O 1
ATOM 1699 N N . SER B 1 53 ? -2.447 -21.906 5.898 1 95.62 53 SER B N 1
ATOM 1700 C CA . SER B 1 53 ? -3.777 -21.734 6.473 1 95.62 53 SER B CA 1
ATOM 1701 C C . SER B 1 53 ? -4.664 -20.891 5.562 1 95.62 53 SER B C 1
ATOM 1703 O O . SER B 1 53 ? -4.289 -20.578 4.434 1 95.62 53 SER B O 1
ATOM 1705 N N . GLU B 1 54 ? -5.895 -20.531 5.926 1 93.44 54 GLU B N 1
ATOM 1706 C CA . GLU B 1 54 ? -6.895 -19.875 5.078 1 93.44 54 GLU B CA 1
ATOM 1707 C C . GLU B 1 54 ? -6.324 -18.641 4.398 1 93.44 54 GLU B C 1
ATOM 1709 O O . GLU B 1 54 ? -6.48 -18.469 3.189 1 93.44 54 GLU B O 1
ATOM 1714 N N . ASN B 1 55 ? -5.609 -17.797 5.066 1 96.69 55 ASN B N 1
ATOM 1715 C CA . ASN B 1 55 ? -5.141 -16.562 4.441 1 96.69 55 ASN B CA 1
ATOM 1716 C C . ASN B 1 55 ? -3.652 -16.344 4.688 1 96.69 55 ASN B C 1
ATOM 1718 O O . ASN B 1 55 ? -3.174 -15.203 4.648 1 96.69 55 ASN B O 1
ATOM 1722 N N . GLU B 1 56 ? -3.027 -17.5 5.039 1 98.56 56 GLU B N 1
ATOM 1723 C CA . GLU B 1 56 ? -1.613 -17.359 5.371 1 98.56 56 GLU B CA 1
ATOM 1724 C C . GLU B 1 56 ? -0.794 -18.516 4.809 1 98.56 56 GLU B C 1
ATOM 1726 O O . GLU B 1 56 ? -1.21 -19.672 4.891 1 98.56 56 GLU B O 1
ATOM 1731 N N . VAL B 1 57 ? 0.307 -18.25 4.172 1 98.81 57 VAL B N 1
ATOM 1732 C CA . VAL B 1 57 ? 1.271 -19.219 3.676 1 98.81 57 VAL B CA 1
ATOM 1733 C C . VAL B 1 57 ? 2.662 -18.891 4.215 1 98.81 57 VAL B C 1
ATOM 1735 O O . VAL B 1 57 ? 3.15 -17.766 4.047 1 98.81 57 VAL B O 1
ATOM 1738 N N . THR B 1 58 ? 3.182 -19.766 4.949 1 98.88 58 THR B N 1
ATOM 1739 C CA . THR B 1 58 ? 4.598 -19.672 5.289 1 98.88 58 THR B CA 1
ATOM 1740 C C . THR B 1 58 ? 5.449 -20.391 4.246 1 98.88 58 THR B C 1
ATOM 1742 O O . THR B 1 58 ? 5.238 -21.578 3.969 1 98.88 58 THR B O 1
ATOM 1745 N N . ARG B 1 59 ? 6.414 -19.641 3.676 1 98.88 59 ARG B N 1
ATOM 1746 C CA . ARG B 1 59 ? 7.246 -20.234 2.633 1 98.88 59 ARG B CA 1
ATOM 1747 C C . ARG B 1 59 ? 8.727 -19.969 2.891 1 98.88 59 ARG B C 1
ATOM 1749 O O . ARG B 1 59 ? 9.07 -19.125 3.721 1 98.88 59 ARG B O 1
ATOM 1756 N N . GLU B 1 60 ? 9.516 -20.812 2.275 1 98.81 60 GLU B N 1
ATOM 1757 C CA . GLU B 1 60 ? 10.938 -20.547 2.113 1 98.81 60 GLU B CA 1
ATOM 1758 C C . GLU B 1 60 ? 11.281 -20.234 0.66 1 98.81 60 GLU B C 1
ATOM 1760 O O . GLU B 1 60 ? 11.117 -21.078 -0.218 1 98.81 60 GLU B O 1
ATOM 1765 N N . ALA B 1 61 ? 11.68 -18.984 0.4 1 98.56 61 ALA B N 1
ATOM 1766 C CA . ALA B 1 61 ? 12.109 -18.562 -0.932 1 98.56 61 ALA B CA 1
ATOM 1767 C C . ALA B 1 61 ? 13.617 -18.719 -1.099 1 98.56 61 ALA B C 1
ATOM 1769 O O . ALA B 1 61 ? 14.391 -18.297 -0.227 1 98.56 61 ALA B O 1
ATOM 1770 N N . HIS B 1 62 ? 14.023 -19.297 -2.203 1 98.56 62 HIS B N 1
ATOM 1771 C CA . HIS B 1 62 ? 15.438 -19.547 -2.473 1 98.56 62 HIS B CA 1
ATOM 1772 C C . HIS B 1 62 ? 15.984 -18.547 -3.498 1 98.56 62 HIS B C 1
ATOM 1774 O O . HIS B 1 62 ? 15.438 -18.438 -4.602 1 98.56 62 HIS B O 1
ATOM 1780 N N . PHE B 1 63 ? 17 -17.859 -3.109 1 97.31 63 PHE B N 1
ATOM 1781 C CA . PHE B 1 63 ? 17.625 -16.859 -3.959 1 97.31 63 PHE B CA 1
ATOM 1782 C C . PHE B 1 63 ? 18.953 -17.359 -4.512 1 97.31 63 PHE B C 1
ATOM 1784 O O . PHE B 1 63 ? 19.75 -17.953 -3.783 1 97.31 63 PHE B O 1
ATOM 1791 N N . LYS B 1 64 ? 19.156 -17.094 -5.723 1 96.75 64 LYS B N 1
ATOM 1792 C CA . LYS B 1 64 ? 20.406 -17.531 -6.34 1 96.75 64 LYS B CA 1
ATOM 1793 C C . LYS B 1 64 ? 21.547 -16.578 -5.992 1 96.75 64 LYS B C 1
ATOM 1795 O O . LYS B 1 64 ? 21.312 -15.469 -5.52 1 96.75 64 LYS B O 1
ATOM 1800 N N . GLU B 1 65 ? 22.734 -17.031 -6.164 1 94.69 65 GLU B N 1
ATOM 1801 C CA . GLU B 1 65 ? 23.906 -16.219 -5.93 1 94.69 65 GLU B CA 1
ATOM 1802 C C . GLU B 1 65 ? 24 -15.062 -6.934 1 94.69 65 GLU B C 1
ATOM 1804 O O . GLU B 1 65 ? 23.594 -15.219 -8.094 1 94.69 65 GLU B O 1
ATOM 1809 N N . ARG B 1 66 ? 24.422 -13.93 -6.418 1 88.25 66 ARG B N 1
ATOM 1810 C CA . ARG B 1 66 ? 24.766 -12.758 -7.223 1 88.25 66 ARG B CA 1
ATOM 1811 C C . ARG B 1 66 ? 26.125 -12.211 -6.836 1 88.25 66 ARG B C 1
ATOM 1813 O O . ARG B 1 66 ? 26.688 -12.578 -5.801 1 88.25 66 ARG B O 1
ATOM 1820 N N . PRO B 1 67 ? 26.688 -11.57 -7.75 1 85.81 67 PRO B N 1
ATOM 1821 C CA . PRO B 1 67 ? 27.969 -11 -7.352 1 85.81 67 PRO B CA 1
ATOM 1822 C C . PRO B 1 67 ? 27.906 -10.289 -6 1 85.81 67 PRO B C 1
ATOM 1824 O O . PRO B 1 67 ? 27.109 -9.359 -5.828 1 85.81 67 PRO B O 1
ATOM 1827 N N . GLY B 1 68 ? 28.672 -10.781 -5.121 1 83.75 68 GLY B N 1
ATOM 1828 C CA . GLY B 1 68 ? 28.75 -10.172 -3.805 1 83.75 68 GLY B CA 1
ATOM 1829 C C . GLY B 1 68 ? 27.672 -10.656 -2.859 1 83.75 68 GLY B C 1
ATOM 1830 O O . GLY B 1 68 ? 27.641 -10.266 -1.69 1 83.75 68 GLY B O 1
ATOM 1831 N N . TYR B 1 69 ? 26.812 -11.469 -3.367 1 85.94 69 TYR B N 1
ATOM 1832 C CA . TYR B 1 69 ? 25.719 -11.984 -2.555 1 85.94 69 TYR B CA 1
ATOM 1833 C C . TYR B 1 69 ? 25.578 -13.492 -2.721 1 85.94 69 TYR B C 1
ATOM 1835 O O . TYR B 1 69 ? 25.094 -13.969 -3.746 1 85.94 69 TYR B O 1
ATOM 1843 N N . PRO B 1 70 ? 26.031 -14.18 -1.697 1 93.44 70 PRO B N 1
ATOM 1844 C CA . PRO B 1 70 ? 25.891 -15.633 -1.795 1 93.44 70 PRO B CA 1
ATOM 1845 C C . PRO B 1 70 ? 24.422 -16.078 -1.871 1 93.44 70 PRO B C 1
ATOM 1847 O O . PRO B 1 70 ? 23.531 -15.367 -1.415 1 93.44 70 PRO B O 1
ATOM 1850 N N . ALA B 1 71 ? 24.266 -17.297 -2.475 1 96.81 71 ALA B N 1
ATOM 1851 C CA . ALA B 1 71 ? 22.938 -17.891 -2.463 1 96.81 71 ALA B CA 1
ATOM 1852 C C . ALA B 1 71 ? 22.406 -18.031 -1.038 1 96.81 71 ALA B C 1
ATOM 1854 O O . ALA B 1 71 ? 23.172 -18.312 -0.112 1 96.81 71 ALA B O 1
ATOM 1855 N N . HIS B 1 72 ? 21.109 -17.781 -0.862 1 96.81 72 HIS B N 1
ATOM 1856 C CA . HIS B 1 72 ? 20.516 -17.891 0.463 1 96.81 72 HIS B CA 1
ATOM 1857 C C . HIS B 1 72 ? 19 -18.109 0.369 1 96.81 72 HIS B C 1
ATOM 1859 O O . HIS B 1 72 ? 18.438 -18.078 -0.724 1 96.81 72 HIS B O 1
ATOM 1865 N N . SER B 1 73 ? 18.438 -18.453 1.495 1 98 73 SER B N 1
ATOM 1866 C CA . SER B 1 73 ? 16.984 -18.609 1.592 1 98 73 SER B CA 1
ATOM 1867 C C . SER B 1 73 ? 16.391 -17.719 2.668 1 98 73 SER B C 1
ATOM 1869 O O . SER B 1 73 ? 17.078 -17.359 3.637 1 98 73 SER B O 1
ATOM 1871 N N . VAL B 1 74 ? 15.203 -17.312 2.418 1 97.75 74 VAL B N 1
ATOM 1872 C CA . VAL B 1 74 ? 14.5 -16.484 3.387 1 97.75 74 VAL B CA 1
ATOM 1873 C C . VAL B 1 74 ? 13.133 -17.094 3.691 1 97.75 74 VAL B C 1
ATOM 1875 O O . VAL B 1 74 ? 12.367 -17.406 2.775 1 97.75 74 VAL B O 1
ATOM 1878 N N . LYS B 1 75 ? 12.898 -17.359 4.965 1 98.62 75 LYS B N 1
ATOM 1879 C CA . LYS B 1 75 ? 11.555 -17.75 5.383 1 98.62 75 LYS B CA 1
ATOM 1880 C C . LYS B 1 75 ? 10.633 -16.531 5.473 1 98.62 75 LYS B C 1
ATOM 1882 O O . LYS B 1 75 ? 10.969 -15.531 6.117 1 98.62 75 LYS B O 1
ATOM 1887 N N . GLU B 1 76 ? 9.484 -16.609 4.773 1 98.75 76 GLU B N 1
ATOM 1888 C CA . GLU B 1 76 ? 8.531 -15.516 4.785 1 98.75 76 GLU B CA 1
ATOM 1889 C C . GLU B 1 76 ? 7.133 -16 5.16 1 98.75 76 GLU B C 1
ATOM 1891 O O . GLU B 1 76 ? 6.742 -17.109 4.805 1 98.75 76 GLU B O 1
ATOM 1896 N N . VAL B 1 77 ? 6.457 -15.234 6 1 98.81 77 VAL B N 1
ATOM 1897 C CA . VAL B 1 77 ? 5.031 -15.422 6.234 1 98.81 77 VAL B CA 1
ATOM 1898 C C . VAL B 1 77 ? 4.23 -14.5 5.316 1 98.81 77 VAL B C 1
ATOM 1900 O O . VAL B 1 77 ? 4.324 -13.273 5.422 1 98.81 77 VAL B O 1
ATOM 1903 N N . CYS B 1 78 ? 3.484 -15.109 4.391 1 98.88 78 CYS B N 1
ATOM 1904 C CA . CYS B 1 78 ? 2.68 -14.383 3.414 1 98.88 78 CYS B CA 1
ATOM 1905 C C . CYS B 1 78 ? 1.213 -14.359 3.828 1 98.88 78 CYS B C 1
ATOM 1907 O O . CYS B 1 78 ? 0.602 -15.406 4.027 1 98.88 78 CYS B O 1
ATOM 1909 N N . LYS B 1 79 ? 0.635 -13.195 4.02 1 98.81 79 LYS B N 1
ATOM 1910 C CA . LYS B 1 79 ? -0.763 -13.039 4.406 1 98.81 79 LYS B CA 1
ATOM 1911 C C . LYS B 1 79 ? -1.575 -12.398 3.285 1 98.81 79 LYS B C 1
ATOM 1913 O O . LYS B 1 79 ? -1.179 -11.367 2.734 1 98.81 79 LYS B O 1
ATOM 1918 N N . SER B 1 80 ? -2.684 -13.047 3.021 1 98.69 80 SER B N 1
ATOM 1919 C CA . SER B 1 80 ? -3.549 -12.586 1.941 1 98.69 80 SER B CA 1
ATOM 1920 C C . SER B 1 80 ? -4.766 -11.844 2.486 1 98.69 80 SER B C 1
ATOM 1922 O O . SER B 1 80 ? -5.438 -12.328 3.4 1 98.69 80 SER B O 1
ATOM 1924 N N . TYR B 1 81 ? -5.012 -10.688 1.938 1 98.44 81 TYR B N 1
ATOM 1925 C CA . TYR B 1 81 ? -6.199 -9.883 2.205 1 98.44 81 TYR B CA 1
ATOM 1926 C C . TYR B 1 81 ? -7.016 -9.688 0.935 1 98.44 81 TYR B C 1
ATOM 1928 O O . TYR B 1 81 ? -6.93 -8.633 0.292 1 98.44 81 TYR B O 1
ATOM 1936 N N . PHE B 1 82 ? -7.855 -10.695 0.627 1 97.69 82 PHE B N 1
ATOM 1937 C CA . PHE B 1 82 ? -8.617 -10.766 -0.615 1 97.69 82 PHE B CA 1
ATOM 1938 C C . PHE B 1 82 ? -9.539 -9.555 -0.752 1 97.69 82 PHE B C 1
ATOM 1940 O O . PHE B 1 82 ? -10.195 -9.164 0.211 1 97.69 82 PHE B O 1
ATOM 1947 N N . PRO B 1 83 ? -9.539 -9.047 -1.927 1 97.69 83 PRO B N 1
ATOM 1948 C CA . PRO B 1 83 ? -8.789 -9.289 -3.162 1 97.69 83 PRO B CA 1
ATOM 1949 C C . PRO B 1 83 ? -7.773 -8.195 -3.467 1 97.69 83 PRO B C 1
ATOM 1951 O O . PRO B 1 83 ? -7.609 -7.805 -4.625 1 97.69 83 PRO B O 1
ATOM 1954 N N . THR B 1 84 ? -7.176 -7.672 -2.41 1 98.56 84 THR B N 1
ATOM 1955 C CA . THR B 1 84 ? -6.566 -6.359 -2.596 1 98.56 84 THR B CA 1
ATOM 1956 C C . THR B 1 84 ? -5.07 -6.41 -2.293 1 98.56 84 THR B C 1
ATOM 1958 O O . THR B 1 84 ? -4.281 -5.691 -2.912 1 98.56 84 THR B O 1
ATOM 1961 N N . ARG B 1 85 ? -4.68 -7.273 -1.401 1 98.69 85 ARG B N 1
ATOM 1962 C CA . ARG B 1 85 ? -3.373 -7.031 -0.796 1 98.69 85 ARG B CA 1
ATOM 1963 C C . ARG B 1 85 ? -2.738 -8.336 -0.322 1 98.69 85 ARG B C 1
ATOM 1965 O O . ARG B 1 85 ? -3.43 -9.219 0.18 1 98.69 85 ARG B O 1
ATOM 1972 N N . VAL B 1 86 ? -1.461 -8.492 -0.483 1 98.88 86 VAL B N 1
ATOM 1973 C CA . VAL B 1 86 ? -0.652 -9.555 0.1 1 98.88 86 VAL B CA 1
ATOM 1974 C C . VAL B 1 86 ? 0.535 -8.953 0.848 1 98.88 86 VAL B C 1
ATOM 1976 O O . VAL B 1 86 ? 1.224 -8.07 0.326 1 98.88 86 VAL B O 1
ATOM 1979 N N . ASP B 1 87 ? 0.766 -9.414 2.066 1 98.88 87 ASP B N 1
ATOM 1980 C CA . ASP B 1 87 ? 1.929 -9.031 2.863 1 98.88 87 ASP B CA 1
ATOM 1981 C C . ASP B 1 87 ? 2.945 -10.172 2.926 1 98.88 87 ASP B C 1
ATOM 1983 O O . ASP B 1 87 ? 2.574 -11.336 3.09 1 98.88 87 ASP B O 1
ATOM 1987 N N . PHE B 1 88 ? 4.195 -9.852 2.762 1 98.88 88 PHE B N 1
ATOM 1988 C CA . PHE B 1 88 ? 5.312 -10.773 2.957 1 98.88 88 PHE B CA 1
ATOM 1989 C C . PHE B 1 88 ? 6.164 -10.336 4.145 1 98.88 88 PHE B C 1
ATOM 1991 O O . PHE B 1 88 ? 6.895 -9.344 4.062 1 98.88 88 PHE B O 1
ATOM 1998 N N . TRP B 1 89 ? 6.07 -11.086 5.207 1 98.69 89 TRP B N 1
ATOM 1999 C CA . TRP B 1 89 ? 6.836 -10.773 6.414 1 98.69 89 TRP B CA 1
ATOM 2000 C C . TRP B 1 89 ? 8.117 -11.594 6.469 1 98.69 89 TRP B C 1
ATOM 2002 O O . TRP B 1 89 ? 8.086 -12.82 6.32 1 98.69 89 TRP B O 1
ATOM 2012 N N . GLN B 1 90 ? 9.211 -10.914 6.684 1 98.19 90 GLN B N 1
ATOM 2013 C CA . GLN B 1 90 ? 10.492 -11.594 6.84 1 98.19 90 GLN B CA 1
ATOM 2014 C C . GLN B 1 90 ? 10.883 -11.695 8.312 1 98.19 90 GLN B C 1
ATOM 2016 O O . GLN B 1 90 ? 10.391 -10.938 9.148 1 98.19 90 GLN B O 1
ATOM 2021 N N . PRO B 1 91 ? 11.789 -12.609 8.672 1 97.38 91 PRO B N 1
ATOM 2022 C CA . PRO B 1 91 ? 12.148 -12.844 10.078 1 97.38 91 PRO B CA 1
ATOM 2023 C C . PRO B 1 91 ? 12.789 -11.625 10.734 1 97.38 91 PRO B C 1
ATOM 2025 O O . PRO B 1 91 ? 12.633 -11.414 11.938 1 97.38 91 PRO B O 1
ATOM 2028 N N . ASN B 1 92 ? 13.516 -10.797 10.039 1 96.06 92 ASN B N 1
ATOM 2029 C CA . ASN B 1 92 ? 14.211 -9.656 10.625 1 96.06 92 ASN B CA 1
ATOM 2030 C C . ASN B 1 92 ? 13.266 -8.469 10.828 1 96.06 92 ASN B C 1
ATOM 2032 O O . ASN B 1 92 ? 13.695 -7.383 11.211 1 96.06 92 ASN B O 1
ATOM 2036 N N . GLY B 1 93 ? 11.961 -8.672 10.445 1 96.38 93 GLY B N 1
ATOM 2037 C CA . GLY B 1 93 ? 10.961 -7.633 10.648 1 96.38 93 GLY B CA 1
ATOM 2038 C C . GLY B 1 93 ? 10.633 -6.875 9.375 1 96.38 93 GLY B C 1
ATOM 2039 O O . GLY B 1 93 ? 9.719 -6.047 9.359 1 96.38 93 GLY B O 1
ATOM 2040 N N . ALA B 1 94 ? 11.352 -7.094 8.258 1 97.56 94 ALA B N 1
ATOM 2041 C CA . ALA B 1 94 ? 11.039 -6.469 6.977 1 97.56 94 ALA B CA 1
ATOM 2042 C C . ALA B 1 94 ? 9.641 -6.852 6.5 1 97.56 94 ALA B C 1
ATOM 2044 O O . ALA B 1 94 ? 9.164 -7.953 6.781 1 97.56 94 ALA B O 1
ATOM 2045 N N . LEU B 1 95 ? 9.039 -5.93 5.789 1 98.69 95 LEU B N 1
ATOM 2046 C CA . LEU B 1 95 ? 7.699 -6.141 5.25 1 98.69 95 LEU B CA 1
ATOM 2047 C C . LEU B 1 95 ? 7.621 -5.684 3.797 1 98.69 95 LEU B C 1
ATOM 2049 O O . LEU B 1 95 ? 8.039 -4.57 3.469 1 98.69 95 LEU B O 1
ATOM 2053 N N . ILE B 1 96 ? 7.156 -6.543 2.939 1 98.75 96 ILE B N 1
ATOM 2054 C CA . ILE B 1 96 ? 6.801 -6.23 1.559 1 98.75 96 ILE B CA 1
ATOM 2055 C C . ILE B 1 96 ? 5.293 -6.355 1.372 1 98.75 96 ILE B C 1
ATOM 2057 O O . ILE B 1 96 ? 4.688 -7.344 1.789 1 98.75 96 ILE B O 1
ATOM 2061 N N . THR B 1 97 ? 4.68 -5.383 0.791 1 98.94 97 THR B N 1
ATOM 2062 C CA . THR B 1 97 ? 3.244 -5.422 0.534 1 98.94 97 THR B CA 1
ATOM 2063 C C . THR B 1 97 ? 2.957 -5.254 -0.955 1 98.94 97 THR B C 1
ATOM 2065 O O . THR B 1 97 ? 3.461 -4.324 -1.589 1 98.94 97 THR B O 1
ATOM 2068 N N . ASN B 1 98 ? 2.244 -6.203 -1.54 1 98.94 98 ASN B N 1
ATOM 2069 C CA . ASN B 1 98 ? 1.698 -6.105 -2.889 1 98.94 98 ASN B CA 1
ATOM 2070 C C . ASN B 1 98 ? 0.227 -5.699 -2.871 1 98.94 98 ASN B C 1
ATOM 2072 O O . ASN B 1 98 ? -0.608 -6.406 -2.301 1 98.94 98 ASN B O 1
ATOM 2076 N N . THR B 1 99 ? -0.068 -4.586 -3.523 1 98.94 99 THR B N 1
ATOM 2077 C CA . THR B 1 99 ? -1.43 -4.062 -3.494 1 98.94 99 THR B CA 1
ATOM 2078 C C . THR B 1 99 ? -1.989 -3.93 -4.906 1 98.94 99 THR B C 1
ATOM 2080 O O . THR B 1 99 ? -1.305 -3.439 -5.809 1 98.94 99 THR B O 1
ATOM 2083 N N . VAL B 1 100 ? -3.182 -4.387 -5.086 1 98.94 100 VAL B N 1
ATOM 2084 C CA . VAL B 1 100 ? -3.973 -4.105 -6.281 1 98.94 100 VAL B CA 1
ATOM 2085 C C . VAL B 1 100 ? -5.035 -3.057 -5.961 1 98.94 100 VAL B C 1
ATOM 2087 O O . VAL B 1 100 ? -5.824 -3.227 -5.027 1 98.94 100 VAL B O 1
ATOM 2090 N N . SER B 1 101 ? -5.059 -1.971 -6.711 1 98.94 101 SER B N 1
ATOM 2091 C CA . SER B 1 101 ? -5.965 -0.866 -6.414 1 98.94 101 SER B CA 1
ATOM 2092 C C . SER B 1 101 ? -6.758 -0.452 -7.652 1 98.94 101 SER B C 1
ATOM 2094 O O . SER B 1 101 ? -6.324 -0.693 -8.781 1 98.94 101 SER B O 1
ATOM 2096 N N . TYR B 1 102 ? -7.91 0.141 -7.391 1 98.88 102 TYR B N 1
ATOM 2097 C CA . TYR B 1 102 ? -8.703 0.744 -8.453 1 98.88 102 TYR B CA 1
ATOM 2098 C C . TYR B 1 102 ? -8.047 2.023 -8.961 1 98.88 102 TYR B C 1
ATOM 2100 O O . TYR B 1 102 ? -7.363 2.719 -8.211 1 98.88 102 TYR B O 1
ATOM 2108 N N . GLY B 1 103 ? -8.289 2.244 -10.242 1 98.5 103 GLY B N 1
ATOM 2109 C CA . GLY B 1 103 ? -8.023 3.557 -10.812 1 98.5 103 GLY B CA 1
ATOM 2110 C C . GLY B 1 103 ? -9.242 4.453 -10.836 1 98.5 103 GLY B C 1
ATOM 2111 O O . GLY B 1 103 ? -10.281 4.117 -10.258 1 98.5 103 GLY B O 1
ATOM 2112 N N . PRO B 1 104 ? -9.141 5.613 -11.492 1 97.75 104 PRO B N 1
ATOM 2113 C CA . PRO B 1 104 ? -10.148 6.676 -11.406 1 97.75 104 PRO B CA 1
ATOM 2114 C C . PRO B 1 104 ? -11.523 6.227 -11.883 1 97.75 104 PRO B C 1
ATOM 2116 O O . PRO B 1 104 ? -12.539 6.699 -11.383 1 97.75 104 PRO B O 1
ATOM 2119 N N . SER B 1 105 ? -11.602 5.336 -12.859 1 97.69 105 SER B N 1
ATOM 2120 C CA . SER B 1 105 ? -12.906 4.953 -13.391 1 97.69 105 SER B CA 1
ATOM 2121 C C . SER B 1 105 ? -13.625 3.992 -12.453 1 97.69 105 SER B C 1
ATOM 2123 O O . SER B 1 105 ? -14.828 3.773 -12.586 1 97.69 105 SER B O 1
ATOM 2125 N N . LEU B 1 106 ? -12.938 3.352 -11.594 1 98 106 LEU B N 1
ATOM 2126 C CA . LEU B 1 106 ? -13.414 2.332 -10.672 1 98 106 LEU B CA 1
ATOM 2127 C C . LEU B 1 106 ? -13.938 1.116 -11.422 1 98 106 LEU B C 1
ATOM 2129 O O . LEU B 1 106 ? -14.602 0.257 -10.836 1 98 106 LEU B O 1
ATOM 2133 N N . GLU B 1 107 ? -13.578 1.032 -12.664 1 96.12 107 GLU B N 1
ATOM 2134 C CA . GLU B 1 107 ? -13.977 -0.118 -13.469 1 96.12 107 GLU B CA 1
ATOM 2135 C C . GLU B 1 107 ? -13.008 -1.282 -13.297 1 96.12 107 GLU B C 1
ATOM 2137 O O . GLU B 1 107 ? -11.852 -1.081 -12.914 1 96.12 107 GLU B O 1
ATOM 2142 N N . GLU B 1 108 ? -13.398 -2.52 -13.516 1 91.06 108 GLU B N 1
ATOM 2143 C CA . GLU B 1 108 ? -12.648 -3.758 -13.305 1 91.06 108 GLU B CA 1
ATOM 2144 C C . GLU B 1 108 ? -11.297 -3.713 -14.008 1 91.06 108 GLU B C 1
ATOM 2146 O O . GLU B 1 108 ? -10.305 -4.219 -13.484 1 91.06 108 GLU B O 1
ATOM 2151 N N . GLY B 1 109 ? -11.125 -3.129 -15.117 1 94.31 109 GLY B N 1
ATOM 2152 C CA . GLY B 1 109 ? -9.883 -3.119 -15.867 1 94.31 109 GLY B CA 1
ATOM 2153 C C . GLY B 1 109 ? -8.984 -1.939 -15.531 1 94.31 109 GLY B C 1
ATOM 2154 O O . GLY B 1 109 ? -7.816 -1.91 -15.922 1 94.31 109 GLY B O 1
ATOM 2155 N N . ASP B 1 110 ? -9.492 -1.006 -14.82 1 98.12 110 ASP B N 1
ATOM 2156 C CA . ASP B 1 110 ? -8.719 0.151 -14.391 1 98.12 110 ASP B CA 1
ATOM 2157 C C . ASP B 1 110 ? -8.055 -0.11 -13.039 1 98.12 110 ASP B C 1
ATOM 2159 O O . ASP B 1 110 ? -8.602 0.235 -11.992 1 98.12 110 ASP B O 1
ATOM 2163 N N . MET B 1 111 ? -6.852 -0.755 -13.07 1 98.81 111 MET B N 1
ATOM 2164 C CA . MET B 1 111 ? -6.18 -1.224 -11.867 1 98.81 111 MET B CA 1
ATOM 2165 C C . MET B 1 111 ? -4.723 -0.771 -11.844 1 98.81 111 MET B C 1
ATOM 2167 O O . MET B 1 111 ? -4.113 -0.583 -12.898 1 98.81 111 MET B O 1
ATOM 2171 N N . ASN B 1 112 ? -4.242 -0.614 -10.719 1 98.94 112 ASN B N 1
ATOM 2172 C CA . ASN B 1 112 ? -2.828 -0.358 -10.469 1 98.94 112 ASN B CA 1
ATOM 2173 C C . ASN B 1 112 ? -2.221 -1.415 -9.555 1 98.94 112 ASN B C 1
ATOM 2175 O O . ASN B 1 112 ? -2.928 -2.023 -8.75 1 98.94 112 ASN B O 1
ATOM 2179 N N . MET B 1 113 ? -0.986 -1.66 -9.758 1 98.94 113 MET B N 1
ATOM 2180 C CA . MET B 1 113 ? -0.197 -2.461 -8.828 1 98.94 113 MET B CA 1
ATOM 2181 C C . MET B 1 113 ? 0.808 -1.591 -8.078 1 98.94 113 MET B C 1
ATOM 2183 O O . MET B 1 113 ? 1.569 -0.843 -8.695 1 98.94 113 MET B O 1
ATOM 2187 N N . THR B 1 114 ? 0.771 -1.577 -6.793 1 99 114 THR B N 1
ATOM 2188 C CA . THR B 1 114 ? 1.724 -0.89 -5.93 1 99 114 THR B CA 1
ATOM 2189 C C . THR B 1 114 ? 2.441 -1.882 -5.02 1 99 114 THR B C 1
ATOM 2191 O O . THR B 1 114 ? 1.798 -2.627 -4.277 1 99 114 THR B O 1
ATOM 2194 N N . TYR B 1 115 ? 3.75 -1.963 -5.098 1 98.94 115 TYR B N 1
ATOM 2195 C CA . TYR B 1 115 ? 4.527 -2.678 -4.09 1 98.94 115 TYR B CA 1
ATOM 2196 C C . TYR B 1 115 ? 5.199 -1.704 -3.129 1 98.94 115 TYR B C 1
ATOM 2198 O O . TYR B 1 115 ? 5.758 -0.689 -3.555 1 98.94 115 TYR B O 1
ATOM 2206 N N . THR B 1 116 ? 5.07 -1.946 -1.891 1 98.94 116 THR B N 1
ATOM 2207 C CA . THR B 1 116 ? 5.707 -1.196 -0.815 1 98.94 116 THR B CA 1
ATOM 2208 C C . THR B 1 116 ? 6.738 -2.059 -0.092 1 98.94 116 THR B C 1
ATOM 2210 O O . THR B 1 116 ? 6.484 -3.23 0.192 1 98.94 116 THR B O 1
ATOM 2213 N N . PHE B 1 117 ? 7.875 -1.447 0.231 1 98.81 117 PHE B N 1
ATOM 2214 C CA . PHE B 1 117 ? 8.969 -2.16 0.886 1 98.81 117 PHE B CA 1
ATOM 2215 C C . PHE B 1 117 ? 9.414 -1.428 2.145 1 98.81 117 PHE B C 1
ATOM 2217 O O . PHE B 1 117 ? 9.625 -0.213 2.121 1 98.81 117 PHE B O 1
ATOM 2224 N N . GLU B 1 118 ? 9.461 -2.104 3.188 1 98.56 118 GLU B N 1
ATOM 2225 C CA . GLU B 1 118 ? 10.258 -1.766 4.363 1 98.56 118 GLU B CA 1
ATOM 2226 C C . GLU B 1 118 ? 11.43 -2.725 4.527 1 98.56 118 GLU B C 1
ATOM 2228 O O . GLU B 1 118 ? 11.273 -3.814 5.082 1 98.56 118 GLU B O 1
ATOM 2233 N N . TRP B 1 119 ? 12.594 -2.328 4.051 1 97.69 119 TRP B N 1
ATOM 2234 C CA . TRP B 1 119 ? 13.805 -3.141 4.141 1 97.69 119 TRP B CA 1
ATOM 2235 C C . TRP B 1 119 ? 14.594 -2.809 5.406 1 97.69 119 TRP B C 1
ATOM 2237 O O . TRP B 1 119 ? 14.641 -1.651 5.832 1 97.69 119 TRP B O 1
ATOM 2247 N N . ARG B 1 120 ? 15.219 -3.781 5.926 1 96.44 120 ARG B N 1
ATOM 2248 C CA . ARG B 1 120 ? 16.078 -3.592 7.086 1 96.44 120 ARG B CA 1
ATOM 2249 C C . ARG B 1 120 ? 17.484 -4.102 6.812 1 96.44 120 ARG B C 1
ATOM 2251 O O . ARG B 1 120 ? 17.672 -5.273 6.473 1 96.44 120 ARG B O 1
ATOM 2258 N N . HIS B 1 121 ? 18.438 -3.168 6.938 1 95.06 121 HIS B N 1
ATOM 2259 C CA . HIS B 1 121 ? 19.844 -3.451 6.711 1 95.06 121 HIS B CA 1
ATOM 2260 C C . HIS B 1 121 ? 20.656 -3.285 7.996 1 95.06 121 HIS B C 1
ATOM 2262 O O . HIS B 1 121 ? 21 -2.164 8.375 1 95.06 121 HIS B O 1
ATOM 2268 N N . GLU B 1 122 ? 21.016 -4.379 8.547 1 93 122 GLU B N 1
ATOM 2269 C CA . GLU B 1 122 ? 21.703 -4.344 9.828 1 93 122 GLU B CA 1
ATOM 2270 C C . GLU B 1 122 ? 23.156 -3.873 9.664 1 93 122 GLU B C 1
ATOM 2272 O O . GLU B 1 122 ? 23.719 -3.277 10.57 1 93 122 GLU B O 1
ATOM 2277 N N . ASP B 1 123 ? 23.703 -4.027 8.523 1 91.19 123 ASP B N 1
ATOM 2278 C CA . ASP B 1 123 ? 25.125 -3.812 8.328 1 91.19 123 ASP B CA 1
ATOM 2279 C C . ASP B 1 123 ? 25.391 -2.482 7.629 1 91.19 123 ASP B C 1
ATOM 2281 O O . ASP B 1 123 ? 26.516 -2.213 7.199 1 91.19 123 ASP B O 1
ATOM 2285 N N . VAL B 1 124 ? 24.406 -1.67 7.512 1 95 124 VAL B N 1
ATOM 2286 C CA . VAL B 1 124 ? 24.547 -0.393 6.82 1 95 124 VAL B CA 1
ATOM 2287 C C . VAL B 1 124 ? 24.453 0.752 7.828 1 95 124 VAL B C 1
ATOM 2289 O O . VAL B 1 124 ? 23.547 0.784 8.656 1 95 124 VAL B O 1
ATOM 2292 N N . LYS B 1 125 ? 25.453 1.653 7.758 1 95.81 125 LYS B N 1
ATOM 2293 C CA . LYS B 1 125 ? 25.484 2.814 8.641 1 95.81 125 LYS B CA 1
ATOM 2294 C C . LYS B 1 125 ? 24.609 3.943 8.086 1 95.81 125 LYS B C 1
ATOM 2296 O O . LYS B 1 125 ? 24.734 4.305 6.914 1 95.81 125 LYS B O 1
ATOM 2301 N N . GLU B 1 126 ? 23.781 4.516 8.93 1 94.88 126 GLU B N 1
ATOM 2302 C CA . GLU B 1 126 ? 22.922 5.625 8.523 1 94.88 126 GLU B CA 1
ATOM 2303 C C . GLU B 1 126 ? 23.75 6.793 7.988 1 94.88 126 GLU B C 1
ATOM 2305 O O . GLU B 1 126 ? 24.766 7.164 8.57 1 94.88 126 GLU B O 1
ATOM 2310 N N . GLY B 1 127 ? 23.359 7.301 6.852 1 95.31 127 GLY B N 1
ATOM 2311 C CA . GLY B 1 127 ? 24.016 8.469 6.285 1 95.31 127 GLY B CA 1
ATOM 2312 C C . GLY B 1 127 ? 25.234 8.125 5.449 1 95.31 127 GLY B C 1
ATOM 2313 O O . GLY B 1 127 ? 25.797 8.992 4.785 1 95.31 127 GLY B O 1
ATOM 2314 N N . SER B 1 128 ? 25.609 6.914 5.434 1 96.81 128 SER B N 1
ATOM 2315 C CA . SER B 1 128 ? 26.797 6.492 4.699 1 96.81 128 SER B CA 1
ATOM 2316 C C . SER B 1 128 ? 26.531 6.461 3.197 1 96.81 128 SER B C 1
ATOM 2318 O O . SER B 1 128 ? 25.391 6.598 2.758 1 96.81 128 SER B O 1
ATOM 2320 N N . GLU B 1 129 ? 27.641 6.371 2.498 1 96.88 129 GLU B N 1
ATOM 2321 C CA . GLU B 1 129 ? 27.531 6.188 1.054 1 96.88 129 GLU B CA 1
ATOM 2322 C C . GLU B 1 129 ? 26.797 4.895 0.714 1 96.88 129 GLU B C 1
ATOM 2324 O O . GLU B 1 129 ? 26.016 4.848 -0.249 1 96.88 129 GLU B O 1
ATOM 2329 N N . GLU B 1 130 ? 27.094 3.91 1.451 1 95.5 130 GLU B N 1
ATOM 2330 C CA . GLU B 1 130 ? 26.406 2.641 1.256 1 95.5 130 GLU B CA 1
ATOM 2331 C C . GLU B 1 130 ? 24.906 2.795 1.473 1 95.5 130 GLU B C 1
ATOM 2333 O O . GLU B 1 130 ? 24.109 2.178 0.769 1 95.5 130 GLU B O 1
ATOM 2338 N N . HIS B 1 131 ? 24.516 3.561 2.457 1 97.31 131 HIS B N 1
ATOM 2339 C CA . HIS B 1 131 ? 23.109 3.857 2.695 1 97.31 131 HIS B CA 1
ATOM 2340 C C . HIS B 1 131 ? 22.453 4.457 1.454 1 97.31 131 HIS B C 1
ATOM 2342 O O . HIS B 1 131 ? 21.375 4.012 1.038 1 97.31 131 HIS B O 1
ATOM 2348 N N . LYS B 1 132 ? 23.094 5.418 0.877 1 96.5 132 LYS B N 1
ATOM 2349 C CA . LYS B 1 132 ? 22.562 6.066 -0.323 1 96.5 132 LYS B CA 1
ATOM 2350 C C . LYS B 1 132 ? 22.453 5.078 -1.478 1 96.5 132 LYS B C 1
ATOM 2352 O O . LYS B 1 132 ? 21.469 5.098 -2.223 1 96.5 132 LYS B O 1
ATOM 2357 N N . LYS B 1 133 ? 23.422 4.262 -1.615 1 96 133 LYS B N 1
ATOM 2358 C CA . LYS B 1 133 ? 23.438 3.275 -2.693 1 96 133 LYS B CA 1
ATOM 2359 C C . LYS B 1 133 ? 22.297 2.273 -2.541 1 96 133 LYS B C 1
ATOM 2361 O O . LYS B 1 133 ? 21.578 1.991 -3.502 1 96 133 LYS B O 1
ATOM 2366 N N . VAL B 1 134 ? 22.141 1.788 -1.35 1 95.31 134 VAL B N 1
ATOM 2367 C CA . VAL B 1 134 ? 21.125 0.768 -1.131 1 95.31 134 VAL B CA 1
ATOM 2368 C C . VAL B 1 134 ? 19.734 1.382 -1.285 1 95.31 134 VAL B C 1
ATOM 2370 O O . VAL B 1 134 ? 18.797 0.727 -1.769 1 95.31 134 VAL B O 1
ATOM 2373 N N . ALA B 1 135 ? 19.562 2.602 -0.887 1 96.94 135 ALA B N 1
ATOM 2374 C CA . ALA B 1 135 ? 18.297 3.295 -1.082 1 96.94 135 ALA B CA 1
ATOM 2375 C C . ALA B 1 135 ? 17.953 3.402 -2.564 1 96.94 135 ALA B C 1
ATOM 2377 O O . ALA B 1 135 ? 16.828 3.08 -2.975 1 96.94 135 ALA B O 1
ATOM 2378 N N . LYS B 1 136 ? 18.938 3.85 -3.324 1 96.88 136 LYS B N 1
ATOM 2379 C CA . LYS B 1 136 ? 18.734 3.973 -4.766 1 96.88 136 LYS B CA 1
ATOM 2380 C C . LYS B 1 136 ? 18.406 2.621 -5.395 1 96.88 136 LYS B C 1
ATOM 2382 O O . LYS B 1 136 ? 17.469 2.514 -6.191 1 96.88 136 LYS B O 1
ATOM 2387 N N . TYR B 1 137 ? 19.125 1.645 -5.039 1 95.75 137 TYR B N 1
ATOM 2388 C CA . TYR B 1 137 ? 18.906 0.306 -5.578 1 95.75 137 TYR B CA 1
ATOM 2389 C C . TYR B 1 137 ? 17.547 -0.235 -5.176 1 95.75 137 TYR B C 1
ATOM 2391 O O . TYR B 1 137 ? 16.906 -0.96 -5.941 1 95.75 137 TYR B O 1
ATOM 2399 N N . SER B 1 138 ? 17.109 0.104 -3.98 1 97.75 138 SER B N 1
ATOM 2400 C CA . SER B 1 138 ? 15.805 -0.344 -3.502 1 97.75 138 SER B CA 1
ATOM 2401 C C . SER B 1 138 ? 14.672 0.228 -4.352 1 97.75 138 SER B C 1
ATOM 2403 O O . SER B 1 138 ? 13.727 -0.48 -4.688 1 97.75 138 SER B O 1
ATOM 2405 N N . ILE B 1 139 ? 14.812 1.463 -4.73 1 98.31 139 ILE B N 1
ATOM 2406 C CA . ILE B 1 139 ? 13.797 2.129 -5.539 1 98.31 139 ILE B CA 1
ATOM 2407 C C . ILE B 1 139 ? 13.766 1.512 -6.938 1 98.31 139 ILE B C 1
ATOM 2409 O O . ILE B 1 139 ? 12.695 1.193 -7.457 1 98.31 139 ILE B O 1
ATOM 2413 N N . GLU B 1 140 ? 14.883 1.323 -7.539 1 97.94 140 GLU B N 1
ATOM 2414 C CA . GLU B 1 140 ? 14.969 0.678 -8.852 1 97.94 140 GLU B CA 1
ATOM 2415 C C . GLU B 1 140 ? 14.438 -0.751 -8.789 1 97.94 140 GLU B C 1
ATOM 2417 O O . GLU B 1 140 ? 13.75 -1.201 -9.711 1 97.94 140 GLU B O 1
ATOM 2422 N N . GLY B 1 141 ? 14.82 -1.437 -7.754 1 97.06 141 GLY B N 1
ATOM 2423 C CA . GLY B 1 141 ? 14.336 -2.793 -7.551 1 97.06 141 GLY B CA 1
ATOM 2424 C C . GLY B 1 141 ? 12.828 -2.875 -7.418 1 97.06 141 GLY B C 1
ATOM 2425 O O . GLY B 1 141 ? 12.211 -3.832 -7.895 1 97.06 141 GLY B O 1
ATOM 2426 N N . ALA B 1 142 ? 12.234 -1.92 -6.754 1 98.5 142 ALA B N 1
ATOM 2427 C CA . ALA B 1 142 ? 10.781 -1.879 -6.605 1 98.5 142 ALA B CA 1
ATOM 2428 C C . ALA B 1 142 ? 10.094 -1.787 -7.965 1 98.5 142 ALA B C 1
ATOM 2430 O O . ALA B 1 142 ? 9.125 -2.504 -8.227 1 98.5 142 ALA B O 1
ATOM 2431 N N . LYS B 1 143 ? 10.609 -0.931 -8.781 1 98.62 143 LYS B N 1
ATOM 2432 C CA . LYS B 1 143 ? 10.07 -0.8 -10.133 1 98.62 143 LYS B CA 1
ATOM 2433 C C . LYS B 1 143 ? 10.164 -2.121 -10.898 1 98.62 143 LYS B C 1
ATOM 2435 O O . LYS B 1 143 ? 9.188 -2.559 -11.516 1 98.62 143 LYS B O 1
ATOM 2440 N N . MET B 1 144 ? 11.273 -2.701 -10.844 1 97.75 144 MET B N 1
ATOM 2441 C CA . MET B 1 144 ? 11.484 -3.967 -11.539 1 97.75 144 MET B CA 1
ATOM 2442 C C . MET B 1 144 ? 10.523 -5.035 -11.016 1 97.75 144 MET B C 1
ATOM 2444 O O . MET B 1 144 ? 9.961 -5.801 -11.797 1 97.75 144 MET B O 1
ATOM 2448 N N . ALA B 1 145 ? 10.391 -5.121 -9.711 1 98 145 ALA B N 1
ATOM 2449 C CA . ALA B 1 145 ? 9.531 -6.129 -9.094 1 98 145 ALA B CA 1
ATOM 2450 C C . ALA B 1 145 ? 8.094 -5.992 -9.578 1 98 145 ALA B C 1
ATOM 2452 O O . ALA B 1 145 ? 7.465 -6.98 -9.961 1 98 145 ALA B O 1
ATOM 2453 N N . VAL B 1 146 ? 7.555 -4.766 -9.586 1 98.69 146 VAL B N 1
ATOM 2454 C CA . VAL B 1 146 ? 6.184 -4.523 -10.023 1 98.69 146 VAL B CA 1
ATOM 2455 C C . VAL B 1 146 ? 6.047 -4.855 -11.508 1 98.69 146 VAL B C 1
ATOM 2457 O O . VAL B 1 146 ? 5.172 -5.629 -11.898 1 98.69 146 VAL B O 1
ATOM 2460 N N . HIS B 1 147 ? 6.926 -4.285 -12.273 1 98.25 147 HIS B N 1
ATOM 2461 C CA . HIS B 1 147 ? 6.852 -4.445 -13.719 1 98.25 147 HIS B CA 1
ATOM 2462 C C . HIS B 1 147 ? 6.934 -5.914 -14.117 1 98.25 147 HIS B C 1
ATOM 2464 O O . HIS B 1 147 ? 6.105 -6.398 -14.891 1 98.25 147 HIS B O 1
ATOM 2470 N N . ASN B 1 148 ? 7.902 -6.609 -13.57 1 97.75 148 ASN B N 1
ATOM 2471 C CA . ASN B 1 148 ? 8.078 -8.023 -13.898 1 97.75 148 ASN B CA 1
ATOM 2472 C C . ASN B 1 148 ? 6.867 -8.852 -13.477 1 97.75 148 ASN B C 1
ATOM 2474 O O . ASN B 1 148 ? 6.496 -9.805 -14.164 1 97.75 148 ASN B O 1
ATOM 2478 N N . SER B 1 149 ? 6.301 -8.539 -12.344 1 98.69 149 SER B N 1
ATOM 2479 C CA . SER B 1 149 ? 5.129 -9.281 -11.891 1 98.69 149 SER B CA 1
ATOM 2480 C C . SER B 1 149 ? 3.957 -9.102 -12.844 1 98.69 149 SER B C 1
ATOM 2482 O O . SER B 1 149 ? 3.295 -10.078 -13.211 1 98.69 149 SER B O 1
ATOM 2484 N N . ILE B 1 150 ? 3.695 -7.867 -13.297 1 98.69 150 ILE B N 1
ATOM 2485 C CA . ILE B 1 150 ? 2.6 -7.594 -14.219 1 98.69 150 ILE B CA 1
ATOM 2486 C C . ILE B 1 150 ? 2.836 -8.328 -15.531 1 98.69 150 ILE B C 1
ATOM 2488 O O . ILE B 1 150 ? 1.925 -8.969 -16.062 1 98.69 150 ILE B O 1
ATOM 2492 N N . GLU B 1 151 ? 4.035 -8.273 -16.031 1 98.38 151 GLU B N 1
ATOM 2493 C CA . GLU B 1 151 ? 4.355 -8.938 -17.281 1 98.38 151 GLU B CA 1
ATOM 2494 C C . GLU B 1 151 ? 4.199 -10.453 -17.172 1 98.38 151 GLU B C 1
ATOM 2496 O O . GLU B 1 151 ? 3.686 -11.102 -18.078 1 98.38 151 GLU B O 1
ATOM 2501 N N . ALA B 1 152 ? 4.73 -10.969 -16.078 1 98.69 152 ALA B N 1
ATOM 2502 C CA . ALA B 1 152 ? 4.574 -12.398 -15.844 1 98.69 152 ALA B CA 1
ATOM 2503 C C . ALA B 1 152 ? 3.1 -12.797 -15.805 1 98.69 152 ALA B C 1
ATOM 2505 O O . ALA B 1 152 ? 2.695 -13.781 -16.422 1 98.69 152 ALA B O 1
ATOM 2506 N N . MET B 1 153 ? 2.291 -12.062 -15.133 1 98.75 153 MET B N 1
ATOM 2507 C CA . MET B 1 153 ? 0.862 -12.344 -15.039 1 98.75 153 MET B CA 1
ATOM 2508 C C . MET B 1 153 ? 0.207 -12.281 -16.422 1 98.75 153 MET B C 1
ATOM 2510 O O . MET B 1 153 ? -0.656 -13.102 -16.734 1 98.75 153 MET B O 1
ATOM 2514 N N . ARG B 1 154 ? 0.605 -11.273 -17.125 1 98.81 154 ARG B N 1
ATOM 2515 C CA . ARG B 1 154 ? 0.008 -11.125 -18.438 1 98.81 154 ARG B CA 1
ATOM 2516 C C . ARG B 1 154 ? 0.354 -12.312 -19.344 1 98.81 154 ARG B C 1
ATOM 2518 O O . ARG B 1 154 ? -0.5 -12.812 -20.078 1 98.81 154 ARG B O 1
ATOM 2525 N N . LYS B 1 155 ? 1.606 -12.742 -19.312 1 98.5 155 LYS B N 1
ATOM 2526 C CA . LYS B 1 155 ? 2.018 -13.93 -20.062 1 98.5 155 LYS B CA 1
ATOM 2527 C C . LYS B 1 155 ? 1.219 -15.156 -19.625 1 98.5 155 LYS B C 1
ATOM 2529 O O . LYS B 1 155 ? 0.719 -15.906 -20.469 1 98.5 155 LYS B O 1
ATOM 2534 N N . MET B 1 156 ? 1.093 -15.352 -18.391 1 98.69 156 MET B N 1
ATOM 2535 C CA . MET B 1 156 ? 0.362 -16.5 -17.844 1 98.69 156 MET B CA 1
ATOM 2536 C C . MET B 1 156 ? -1.11 -16.438 -18.234 1 98.69 156 MET B C 1
ATOM 2538 O O . MET B 1 156 ? -1.715 -17.453 -18.562 1 98.69 156 MET B O 1
ATOM 2542 N N . ALA B 1 157 ? -1.684 -15.242 -18.094 1 98.44 157 ALA B N 1
ATOM 2543 C CA . ALA B 1 157 ? -3.076 -15.07 -18.5 1 98.44 157 ALA B CA 1
ATOM 2544 C C . ALA B 1 157 ? -3.264 -15.43 -19.969 1 98.44 157 ALA B C 1
ATOM 2546 O O . ALA B 1 157 ? -4.234 -16.094 -20.344 1 98.44 157 ALA B O 1
ATOM 2547 N N . GLY B 1 158 ? -2.348 -14.977 -20.844 1 98.12 158 GLY B N 1
ATOM 2548 C CA . GLY B 1 158 ? -2.389 -15.305 -22.25 1 98.12 158 GLY B CA 1
ATOM 2549 C C . GLY B 1 158 ? -2.318 -16.797 -22.516 1 98.12 158 GLY B C 1
ATOM 2550 O O . GLY B 1 158 ? -2.881 -17.281 -23.5 1 98.12 158 GLY B O 1
ATOM 2551 N N . ALA B 1 159 ? -1.697 -17.5 -21.641 1 98.12 159 ALA B N 1
ATOM 2552 C CA . ALA B 1 159 ? -1.534 -18.953 -21.781 1 98.12 159 ALA B CA 1
ATOM 2553 C C . ALA B 1 159 ? -2.672 -19.688 -21.094 1 98.12 159 ALA B C 1
ATOM 2555 O O . ALA B 1 159 ? -2.684 -20.922 -21.047 1 98.12 159 ALA B O 1
ATOM 2556 N N . GLY B 1 160 ? -3.582 -18.969 -20.469 1 97.88 160 GLY B N 1
ATOM 2557 C CA . GLY B 1 160 ? -4.727 -19.578 -19.812 1 97.88 160 GLY B CA 1
ATOM 2558 C C . GLY B 1 160 ? -4.383 -20.188 -18.469 1 97.88 160 GLY B C 1
ATOM 2559 O O . GLY B 1 160 ? -5.062 -21.094 -18 1 97.88 160 GLY B O 1
ATOM 2560 N N . GLU B 1 161 ? -3.373 -19.562 -17.797 1 97.94 161 GLU B N 1
ATOM 2561 C CA . GLU B 1 161 ? -2.873 -20.188 -16.578 1 97.94 161 GLU B CA 1
ATOM 2562 C C . GLU B 1 161 ? -3.41 -19.5 -15.336 1 97.94 161 GLU B C 1
ATOM 2564 O O . GLU B 1 161 ? -3.166 -19.938 -14.211 1 97.94 161 GLU B O 1
ATOM 2569 N N . LEU B 1 162 ? -4.18 -18.422 -15.469 1 97.62 162 LEU B N 1
ATOM 2570 C CA . LEU B 1 162 ? -4.617 -17.656 -14.312 1 97.62 162 LEU B CA 1
ATOM 2571 C C . LEU B 1 162 ? -6.137 -17.672 -14.188 1 97.62 162 LEU B C 1
ATOM 2573 O O . LEU B 1 162 ? -6.707 -16.938 -13.383 1 97.62 162 LEU B O 1
ATOM 2577 N N . ASP B 1 163 ? -6.879 -18.484 -14.984 1 91.69 163 ASP B N 1
ATOM 2578 C CA . ASP B 1 163 ? -8.336 -18.5 -14.969 1 91.69 163 ASP B CA 1
ATOM 2579 C C . ASP B 1 163 ? -8.859 -19.375 -13.828 1 91.69 163 ASP B C 1
ATOM 2581 O O . ASP B 1 163 ? -8.203 -20.328 -13.406 1 91.69 163 ASP B O 1
#

Radius of gyration: 19.86 Å; Cα contacts (8 Å, |Δi|>4): 687; chains: 2; bounding box: 57×54×48 Å

Solvent-accessible surface area (backbone atoms only — not comparable to full-atom values): 16819 Å² total; per-residue (Å²): 98,31,74,45,42,42,32,21,43,45,66,67,45,48,92,86,50,77,63,72,60,45,59,64,34,52,44,44,37,53,56,42,41,70,54,40,33,40,72,45,37,85,58,32,76,38,48,45,78,76,45,76,58,98,47,36,36,32,28,38,39,31,35,54,64,45,93,94,35,75,58,48,72,46,58,30,45,34,39,54,41,71,81,19,38,37,39,38,35,37,85,90,66,28,38,38,35,46,34,45,20,31,28,91,82,63,43,76,55,36,32,30,38,34,40,37,36,38,44,71,36,72,88,35,54,77,85,34,72,66,37,55,49,52,49,52,52,48,51,55,47,38,45,50,52,50,52,36,38,49,52,38,42,39,54,35,47,70,70,63,69,30,119,98,31,74,46,43,41,32,22,42,45,64,66,44,48,91,85,52,78,63,72,60,46,60,66,35,52,45,44,36,53,56,42,41,71,51,41,33,39,72,44,36,84,58,31,75,38,46,44,77,77,45,76,57,98,46,35,38,32,27,37,40,31,36,54,63,45,95,95,34,76,58,48,71,46,59,29,47,32,38,54,42,71,80,18,38,36,37,38,35,37,85,93,68,28,40,36,35,45,32,44,20,30,28,91,81,64,42,75,56,35,33,31,38,34,40,37,38,38,44,72,36,73,88,34,54,79,87,35,71,67,37,54,49,50,50,53,50,49,50,56,46,38,45,49,53,51,52,37,37,49,51,38,42,39,54,35,45,69,70,64,69,31,120

pLDDT: mean 97.29, std 2.52, range [83.31, 99.0]